Protein AF-A0A9P6IUY3-F1 (afdb_monomer)

Foldseek 3Di:
DDDDDDDDDDDPPPPDDDDPPPPPQDFCPPVSLLVVLVVVLVLVLVVLVVLLVLLLVLCLVFLCPPPDPPPFDDPVLSVVLSVLQNVLSVVLSVVCSVCSSVLLSCLAAPDPVHQAGRACDDPFDHDDPPPDDDDVVLLVRDDDRHRHPSNCSVCVLVSLLSSLVSSLVLDDDPVPDDDCSNSCVNGVVVSLVVSCVVRVSCVVVSVVSVVRSVVSSVVSSVVSVVVSVDPPSVD

Sequence (235 aa):
MKVFSASALLGVFTLGLVSYLPTPVQACEHECQVNVSHAFADKYQTLSNEYFTLLTQKVEESLFYGIPVITILSTEETTRAAKTFQDSIQRAQMAWDVSLFPTVFDTIFKDEPKFKGDCNNPRLVKQPPLGVNWTMSDCHKMDYICGNPPSICHFLPMIKHRIASKLIVQLHTELDEGNDSDIYANYLKPALDTIMTDQPSLNVFSGALHGNLNQILETVRNHLTAFANDRTQWK

Nearest PDB structures (foldseek):
  3m3w-assembly1_B  TM=2.122E-01  e=5.121E+00  Mus musculus
  3qe6-assembly1_A  TM=1.955E-01  e=7.548E+00  Mus musculus
  4nqa-assembly2_I  TM=1.691E-01  e=8.316E+00  Homo sapiens

Secondary structure (DSSP, 8-state):
---------------------------S-HHHHHHHHHHHHHHHHHHHHHHHHHHHHHHHHHTTTTS-HHHH--HHHHHHHHHHHHHHHHHHHHHHHHHHHHHHHHHHHTSSSP--S-SSS-SSSPPPPTTPPPPHHHHHH--S--SSHHHHHHTHHHHHHHHHHHHHHHT----SS--TT-HIIIIIHHHHHHHHHH-GGGGGGHHHHHHHHHHHHHHHHHHHHHHHH-TTTT-

pLDDT: mean 78.19, std 16.83, range [35.31, 94.81]

Radius of gyration: 29.49 Å; Cα contacts (8 Å, |Δi|>4): 223; chains: 1; bounding box: 103×52×77 Å

Solvent-accessible surface area (backbone atoms only — not comparable to full-atom values): 13591 Å² total; per-residue (Å²): 134,88,83,86,90,79,82,89,79,90,80,89,79,80,80,74,82,79,83,82,68,78,70,79,67,48,23,44,48,71,66,54,48,50,53,53,22,45,62,52,26,59,57,51,47,59,49,49,54,54,49,55,49,51,50,50,52,40,47,74,73,38,35,64,60,95,55,69,66,93,79,62,55,55,74,64,55,52,52,51,45,50,48,47,43,50,57,25,52,51,52,40,47,56,54,47,63,67,46,39,42,60,49,37,37,37,50,45,52,67,34,87,80,42,35,49,38,53,38,77,64,45,92,72,44,80,79,62,60,90,95,51,77,86,50,73,71,44,14,71,54,43,90,62,83,23,27,24,70,37,26,48,55,51,44,36,71,59,53,48,39,53,40,45,54,55,55,54,54,35,58,47,80,71,89,73,72,96,55,94,62,26,39,41,74,71,23,51,49,54,35,52,54,47,42,32,66,80,34,62,70,47,48,87,42,45,70,52,38,55,50,31,48,52,52,43,51,52,53,53,50,52,51,53,53,50,54,53,68,44,81,73,82,78,112

Mean predicted aligned error: 11.1 Å

Structure (mmCIF, N/CA/C/O backbone):
data_AF-A0A9P6IUY3-F1
#
_entry.id   AF-A0A9P6IUY3-F1
#
loop_
_atom_site.group_PDB
_atom_site.id
_atom_site.type_symbol
_atom_site.label_atom_id
_atom_site.label_alt_id
_atom_site.label_comp_id
_atom_site.label_asym_id
_atom_site.label_entity_id
_atom_site.label_seq_id
_atom_site.pdbx_PDB_ins_code
_atom_site.Cartn_x
_atom_site.Cartn_y
_atom_site.Cartn_z
_atom_site.occupancy
_atom_site.B_iso_or_equiv
_atom_site.auth_seq_id
_atom_site.auth_comp_id
_atom_site.auth_asym_id
_atom_site.auth_atom_id
_atom_site.pdbx_PDB_model_num
ATOM 1 N N . MET A 1 1 ? 79.814 37.831 -37.090 1.00 39.91 1 MET A N 1
ATOM 2 C CA . MET A 1 1 ? 78.447 38.273 -36.744 1.00 39.91 1 MET A CA 1
ATOM 3 C C . MET A 1 1 ? 77.490 37.730 -37.794 1.00 39.91 1 MET A C 1
ATOM 5 O O . MET A 1 1 ? 77.670 38.026 -38.966 1.00 39.91 1 MET A O 1
ATOM 9 N N . LYS A 1 2 ? 76.560 36.859 -37.379 1.00 36.56 2 LYS A N 1
ATOM 10 C CA . LYS A 1 2 ? 75.376 36.441 -38.158 1.00 36.56 2 LYS A CA 1
ATOM 11 C C . LYS A 1 2 ? 74.412 37.654 -38.212 1.00 36.56 2 LYS A C 1
ATOM 13 O O . LYS A 1 2 ? 74.534 38.521 -37.355 1.00 36.56 2 LYS A O 1
ATOM 18 N N . VAL A 1 3 ? 73.479 37.817 -39.148 1.00 35.31 3 VAL A N 1
ATOM 19 C CA . VAL A 1 3 ? 72.367 36.911 -39.476 1.00 35.31 3 VAL A CA 1
ATOM 20 C C . VAL A 1 3 ? 71.790 37.290 -40.854 1.00 35.31 3 VAL A C 1
ATOM 22 O O . VAL A 1 3 ? 71.631 38.468 -41.158 1.00 35.31 3 VAL A O 1
ATOM 25 N N . PHE A 1 4 ? 71.469 36.272 -41.657 1.00 36.19 4 PHE A N 1
ATOM 26 C CA . PHE A 1 4 ? 70.688 36.352 -42.894 1.00 36.19 4 PHE A CA 1
ATOM 27 C C . PHE A 1 4 ? 69.189 36.489 -42.588 1.00 36.19 4 PHE A C 1
ATOM 29 O O . PHE A 1 4 ? 68.662 35.768 -41.744 1.00 36.19 4 PHE A O 1
ATOM 36 N N . SER A 1 5 ? 68.515 37.377 -43.320 1.00 44.41 5 SER A N 1
ATOM 37 C CA . SER A 1 5 ? 67.056 37.483 -43.387 1.00 44.41 5 SER A CA 1
ATOM 38 C C . SER A 1 5 ? 66.514 36.447 -44.375 1.00 44.41 5 SER A C 1
ATOM 40 O O . SER A 1 5 ? 67.008 36.363 -45.501 1.00 44.41 5 SER A O 1
ATOM 42 N N . ALA A 1 6 ? 65.525 35.657 -43.958 1.00 43.91 6 ALA A N 1
ATOM 43 C CA . ALA A 1 6 ? 64.817 34.710 -44.810 1.00 43.91 6 ALA A CA 1
ATOM 44 C C . ALA A 1 6 ? 63.309 34.834 -44.580 1.00 43.91 6 ALA A C 1
ATOM 46 O O . ALA A 1 6 ? 62.820 34.847 -43.451 1.00 43.91 6 ALA A O 1
ATOM 47 N N . SER A 1 7 ? 62.615 34.968 -45.702 1.00 43.75 7 SER A N 1
ATOM 48 C CA . SER A 1 7 ? 61.194 35.222 -45.847 1.00 43.75 7 SER A CA 1
ATOM 49 C C . SER A 1 7 ? 60.305 34.046 -45.435 1.00 43.75 7 SER A C 1
ATOM 51 O O . SER A 1 7 ? 60.691 32.883 -45.496 1.00 43.75 7 SER A O 1
ATOM 53 N N . ALA A 1 8 ? 59.079 34.426 -45.078 1.00 46.88 8 ALA A N 1
ATOM 54 C CA . ALA A 1 8 ? 57.844 33.663 -44.936 1.00 46.88 8 ALA A CA 1
ATOM 55 C C . ALA A 1 8 ? 57.739 32.317 -45.681 1.00 46.88 8 ALA A C 1
ATOM 57 O O . ALA A 1 8 ? 57.925 32.257 -46.893 1.00 46.88 8 ALA A O 1
ATOM 58 N N . LEU A 1 9 ? 57.256 31.293 -44.967 1.00 43.69 9 LEU A N 1
ATOM 59 C CA . LEU A 1 9 ? 56.525 30.155 -45.528 1.00 43.69 9 LEU A CA 1
ATOM 60 C C . LEU A 1 9 ? 55.517 29.613 -44.496 1.00 43.69 9 LEU A C 1
ATOM 62 O O . LEU A 1 9 ? 55.875 29.131 -43.428 1.00 43.69 9 LEU A O 1
ATOM 66 N N . LEU A 1 10 ? 54.247 29.805 -44.857 1.00 45.75 10 LEU A N 1
ATOM 67 C CA . LEU A 1 10 ? 53.025 29.047 -44.565 1.00 45.75 10 LEU A CA 1
ATOM 68 C C . LEU A 1 10 ? 53.134 27.793 -43.675 1.00 45.75 10 LEU A C 1
ATOM 70 O O . LEU A 1 10 ? 53.879 26.865 -43.972 1.00 45.75 10 LEU A O 1
ATOM 74 N N . GLY A 1 11 ? 52.239 27.706 -42.684 1.00 40.78 11 GLY A N 1
ATOM 75 C CA . GLY A 1 11 ? 51.962 26.467 -41.954 1.00 40.78 11 GLY A CA 1
ATOM 76 C C . GLY A 1 11 ? 50.944 26.630 -40.825 1.00 40.78 11 GLY A C 1
ATOM 77 O O . GLY A 1 11 ? 51.277 26.422 -39.665 1.00 40.78 11 GLY A O 1
ATOM 78 N N . VAL A 1 12 ? 49.706 27.025 -41.143 1.00 44.91 12 VAL A N 1
ATOM 79 C CA . VAL A 1 12 ? 48.581 26.968 -40.194 1.00 44.91 12 VAL A CA 1
ATOM 80 C C . VAL A 1 12 ? 48.173 25.501 -40.035 1.00 44.91 12 VAL A C 1
ATOM 82 O O . VAL A 1 12 ? 47.448 24.964 -40.866 1.00 44.91 12 VAL A O 1
ATOM 85 N N . PHE A 1 13 ? 48.651 24.838 -38.982 1.00 47.19 13 PHE A N 1
ATOM 86 C CA . PHE A 1 13 ? 48.081 23.573 -38.513 1.00 47.19 13 PHE A CA 1
ATOM 87 C C . PHE A 1 13 ? 46.949 23.878 -37.528 1.00 47.19 13 PHE A C 1
ATOM 89 O O . PHE A 1 13 ? 47.128 23.870 -36.312 1.00 47.19 13 PHE A O 1
ATOM 96 N N . THR A 1 14 ? 45.760 24.157 -38.055 1.00 47.06 14 THR A N 1
ATOM 97 C CA . THR A 1 14 ? 44.511 24.006 -37.304 1.00 47.06 14 THR A CA 1
ATOM 98 C C . THR A 1 14 ? 44.208 22.512 -37.195 1.00 47.06 14 THR A C 1
ATOM 100 O O . THR A 1 14 ? 43.553 21.922 -38.050 1.00 47.06 14 THR A O 1
ATOM 103 N N . LEU A 1 15 ? 44.725 21.880 -36.139 1.00 51.09 15 LEU A N 1
ATOM 104 C CA . LEU A 1 15 ? 44.266 20.569 -35.681 1.00 51.09 15 LEU A CA 1
ATOM 105 C C . LEU A 1 15 ? 42.801 20.700 -35.248 1.00 51.09 15 LEU A C 1
ATOM 107 O O . LEU A 1 15 ? 42.490 21.243 -34.188 1.00 51.09 15 LEU A O 1
ATOM 111 N N . GLY A 1 16 ? 41.900 20.245 -36.115 1.00 45.19 16 GLY A N 1
ATOM 112 C CA . GLY A 1 16 ? 40.494 20.057 -35.793 1.00 45.19 16 GLY A CA 1
ATOM 113 C C . GLY A 1 16 ? 40.307 18.941 -34.763 1.00 45.19 16 GLY A C 1
ATOM 114 O O . GLY A 1 16 ? 40.892 17.870 -34.902 1.00 45.19 16 GLY A O 1
ATOM 115 N N . LEU A 1 17 ? 39.513 19.260 -33.731 1.00 45.97 17 LEU A N 1
ATOM 116 C CA . LEU A 1 17 ? 38.402 18.487 -33.142 1.00 45.97 17 LEU A CA 1
ATOM 117 C C . LEU A 1 17 ? 38.360 16.988 -33.505 1.00 45.97 17 LEU A C 1
ATOM 119 O O . LEU A 1 17 ? 38.428 16.623 -34.668 1.00 45.97 17 LEU A O 1
ATOM 123 N N . VAL A 1 18 ? 38.142 16.064 -32.570 1.00 43.66 18 VAL A N 1
ATOM 124 C CA . VAL A 1 18 ? 36.875 15.925 -31.838 1.00 43.66 18 VAL A CA 1
ATOM 125 C C . VAL A 1 18 ? 37.155 15.354 -30.447 1.00 43.66 18 VAL A C 1
ATOM 127 O O . VAL A 1 18 ? 37.502 14.184 -30.294 1.00 43.66 18 VAL A O 1
ATOM 130 N N . SER A 1 19 ? 36.959 16.162 -29.410 1.00 41.00 19 SER A N 1
ATOM 131 C CA . SER A 1 19 ? 36.670 15.647 -28.077 1.00 41.00 19 SER A CA 1
ATOM 132 C C . SER A 1 19 ? 35.347 14.883 -28.160 1.00 41.00 19 SER A C 1
ATOM 134 O O . SER A 1 19 ? 34.286 15.484 -28.317 1.00 41.00 19 SER A O 1
ATOM 136 N N . TYR A 1 20 ? 35.415 13.552 -28.089 1.00 40.66 20 TYR A N 1
ATOM 137 C CA . TYR A 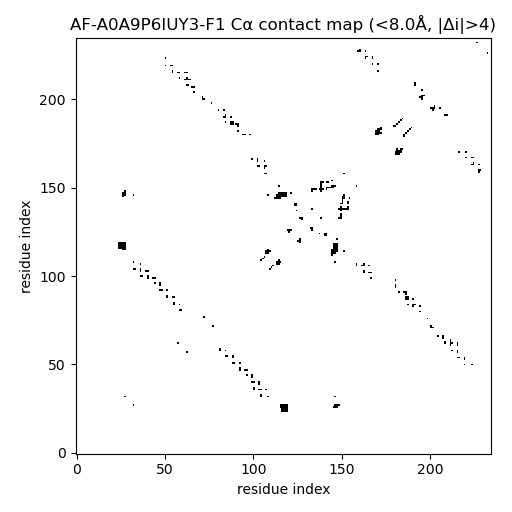1 20 ? 34.277 12.692 -27.765 1.00 40.66 20 TYR A CA 1
ATOM 138 C C . TYR A 1 20 ? 33.793 13.090 -26.365 1.00 40.66 20 TYR A C 1
ATOM 140 O O . TYR A 1 20 ? 34.204 12.521 -25.356 1.00 40.66 20 TYR A O 1
ATOM 148 N N . LEU A 1 21 ? 32.963 14.128 -26.285 1.00 38.38 21 LEU A N 1
ATOM 149 C CA . LEU A 1 21 ? 32.122 14.326 -25.119 1.00 38.38 21 LEU A CA 1
ATOM 150 C C . LEU A 1 21 ? 31.140 13.153 -25.144 1.00 38.38 21 LEU A C 1
ATOM 152 O O . LEU A 1 21 ? 30.420 13.020 -26.137 1.00 38.38 21 LEU A O 1
ATOM 156 N N . PRO A 1 22 ? 31.126 12.267 -24.132 1.00 42.31 22 PRO A N 1
ATOM 157 C CA . PRO A 1 22 ? 30.073 11.274 -24.042 1.00 42.31 22 PRO A CA 1
ATOM 158 C C . PRO A 1 22 ? 28.762 12.054 -24.018 1.00 42.31 22 PRO A C 1
ATOM 160 O O . PRO A 1 22 ? 28.504 12.818 -23.087 1.00 42.31 22 PRO A O 1
ATOM 163 N N . THR A 1 23 ? 27.962 11.920 -25.076 1.00 42.56 23 THR A N 1
ATOM 164 C CA . THR A 1 23 ? 26.581 12.388 -25.047 1.00 42.56 23 THR A CA 1
ATOM 165 C C . THR A 1 23 ? 25.967 11.764 -23.804 1.00 42.56 23 THR A C 1
ATOM 167 O O . THR A 1 23 ? 26.108 10.542 -23.654 1.00 42.56 23 THR A O 1
ATOM 170 N N . PRO A 1 24 ? 25.368 12.546 -22.888 1.00 43.22 24 PRO A N 1
ATOM 171 C CA . PRO A 1 24 ? 24.738 11.973 -21.715 1.00 43.22 24 PRO A CA 1
ATOM 172 C C . PRO A 1 24 ? 23.777 10.909 -22.223 1.00 43.22 24 PRO A C 1
ATOM 174 O O . PRO A 1 24 ? 22.867 11.198 -22.998 1.00 43.22 24 PRO A O 1
ATOM 177 N N . VAL A 1 25 ? 24.068 9.660 -21.873 1.00 43.97 25 VAL A N 1
ATOM 178 C CA . VAL A 1 25 ? 23.212 8.528 -22.178 1.00 43.97 25 VAL A CA 1
ATOM 179 C C . VAL A 1 25 ? 21.906 8.841 -21.467 1.00 43.97 25 VAL A C 1
ATOM 181 O O . VAL A 1 25 ? 21.832 8.707 -20.244 1.00 43.97 25 VAL A O 1
ATOM 184 N N . GLN A 1 26 ? 20.907 9.351 -22.192 1.00 46.47 26 GLN A N 1
ATOM 185 C CA . GLN A 1 26 ? 19.610 9.576 -21.583 1.00 46.47 26 GLN A CA 1
ATOM 186 C C . GLN A 1 26 ? 19.064 8.175 -21.311 1.00 46.47 26 GLN A C 1
ATOM 188 O O . GLN A 1 26 ? 18.761 7.378 -22.202 1.00 46.47 26 GLN A O 1
ATOM 193 N N . ALA A 1 27 ? 19.067 7.833 -20.025 1.00 51.62 27 ALA A N 1
ATOM 194 C CA . ALA A 1 27 ? 18.143 6.869 -19.467 1.00 51.62 27 ALA A CA 1
ATOM 195 C C . ALA A 1 27 ? 16.708 7.320 -19.784 1.00 51.62 27 ALA A C 1
ATOM 197 O O . ALA A 1 27 ? 16.501 8.382 -20.363 1.00 51.62 27 ALA A O 1
ATOM 198 N N . CYS A 1 28 ? 15.717 6.524 -19.391 1.00 63.19 28 CYS A N 1
ATOM 199 C CA . CYS A 1 28 ? 14.306 6.838 -19.539 1.00 63.19 28 CYS A CA 1
ATOM 200 C C . CYS A 1 28 ? 14.180 8.222 -18.934 1.00 63.19 28 CYS A C 1
ATOM 202 O O . CYS A 1 28 ? 14.581 8.423 -17.781 1.00 63.19 28 CYS A O 1
ATOM 204 N N . GLU A 1 29 ? 13.852 9.201 -19.778 1.00 71.94 29 GLU A N 1
ATOM 205 C CA . GLU A 1 29 ? 13.870 10.596 -19.365 1.00 71.94 29 GLU A CA 1
ATOM 206 C C . GLU A 1 29 ? 12.940 10.737 -18.163 1.00 71.94 29 GLU A C 1
ATOM 208 O O . GLU A 1 29 ? 12.076 9.887 -17.938 1.00 71.94 29 GLU A O 1
ATOM 213 N N . HIS A 1 30 ? 13.132 11.769 -17.347 1.00 81.75 30 HIS A N 1
ATOM 214 C CA . HIS A 1 30 ? 12.370 11.899 -16.107 1.00 81.75 30 HIS A CA 1
ATOM 215 C C . HIS A 1 30 ? 10.854 11.729 -16.328 1.00 81.75 30 HIS A C 1
ATOM 217 O O . HIS A 1 30 ? 10.207 11.013 -15.572 1.00 81.75 30 HIS A O 1
ATOM 223 N N . GLU A 1 31 ? 10.323 12.263 -17.430 1.00 80.00 31 GLU A N 1
ATOM 224 C CA . GLU A 1 31 ? 8.930 12.082 -17.848 1.00 80.00 31 GLU A CA 1
ATOM 225 C C . GLU A 1 31 ? 8.547 10.609 -18.089 1.00 80.00 31 GLU A C 1
ATOM 227 O O . GLU A 1 31 ? 7.516 10.143 -17.612 1.00 80.00 31 GLU A O 1
ATOM 232 N N . CYS A 1 32 ? 9.398 9.837 -18.766 1.00 78.25 32 CYS A N 1
ATOM 233 C CA . CYS A 1 32 ? 9.211 8.398 -18.957 1.00 78.25 32 CYS A CA 1
ATOM 234 C C . CYS A 1 32 ? 9.195 7.654 -17.608 1.00 78.25 32 CYS A C 1
ATOM 236 O O . CYS A 1 32 ? 8.337 6.798 -17.391 1.00 78.25 32 CYS A O 1
ATOM 238 N N . GLN A 1 33 ? 10.083 8.010 -16.672 1.00 86.56 33 GLN A N 1
ATOM 239 C CA . GLN A 1 33 ? 10.122 7.388 -15.340 1.00 86.56 33 GLN A CA 1
ATOM 240 C C . GLN A 1 33 ? 8.846 7.684 -14.551 1.00 86.56 33 GLN A C 1
ATOM 242 O O . GLN A 1 33 ? 8.279 6.791 -13.917 1.00 86.56 33 GLN A O 1
ATOM 247 N N . VAL A 1 34 ? 8.383 8.932 -14.615 1.00 88.31 34 VAL A N 1
ATOM 248 C CA . VAL A 1 34 ? 7.147 9.395 -13.979 1.00 88.31 34 VAL A CA 1
ATOM 249 C C . VAL A 1 34 ? 5.940 8.658 -14.561 1.00 88.31 34 VAL A C 1
ATOM 251 O O . VAL A 1 34 ? 5.181 8.060 -13.803 1.00 88.31 34 VAL A O 1
ATOM 254 N N . ASN A 1 35 ? 5.806 8.590 -15.886 1.00 85.00 35 ASN A N 1
ATOM 255 C CA . ASN A 1 35 ? 4.680 7.921 -16.547 1.00 85.00 35 ASN A CA 1
ATOM 256 C C . ASN A 1 35 ? 4.641 6.412 -16.276 1.00 85.00 35 ASN A C 1
ATOM 258 O O . ASN A 1 35 ? 3.575 5.860 -16.005 1.00 85.00 35 ASN A O 1
ATOM 262 N N . VAL A 1 36 ? 5.797 5.738 -16.297 1.00 86.88 36 VAL A N 1
ATOM 263 C CA . VAL A 1 36 ? 5.879 4.324 -15.903 1.00 86.88 36 VAL A CA 1
ATOM 264 C C . VAL A 1 36 ? 5.449 4.165 -14.447 1.00 86.88 36 VAL A C 1
ATOM 266 O O . VAL A 1 36 ? 4.613 3.317 -14.152 1.00 86.88 36 VAL A O 1
ATOM 269 N N . SER A 1 37 ? 5.965 5.002 -13.545 1.00 91.56 37 SER A N 1
ATOM 270 C CA . SER A 1 37 ? 5.622 4.933 -12.120 1.00 91.56 37 SER A CA 1
ATOM 271 C C . SER A 1 37 ? 4.135 5.175 -11.867 1.00 91.56 37 SER A C 1
ATOM 273 O O . SER A 1 37 ? 3.552 4.455 -11.065 1.00 91.56 37 SER A O 1
ATOM 275 N N . HIS A 1 38 ? 3.498 6.107 -12.583 1.00 91.44 38 HIS A N 1
ATOM 276 C CA . HIS A 1 38 ? 2.047 6.306 -12.520 1.00 91.44 38 HIS A CA 1
ATOM 277 C C . HIS A 1 38 ? 1.279 5.060 -12.957 1.00 91.44 38 HIS A C 1
ATOM 279 O O . HIS A 1 38 ? 0.409 4.608 -12.225 1.00 91.44 38 HIS A O 1
ATOM 285 N N . ALA A 1 39 ? 1.653 4.431 -14.075 1.00 88.12 39 ALA A N 1
ATOM 286 C CA . ALA A 1 39 ? 0.972 3.222 -14.542 1.00 88.12 39 ALA A CA 1
ATOM 287 C C . ALA A 1 39 ? 1.029 2.068 -13.519 1.00 88.12 39 ALA A C 1
ATOM 289 O O . ALA A 1 39 ? 0.068 1.310 -13.378 1.00 88.12 39 ALA A O 1
ATOM 290 N N . PHE A 1 40 ? 2.140 1.931 -12.787 1.00 89.44 40 PHE A N 1
ATOM 291 C CA . PHE A 1 40 ? 2.224 0.996 -11.663 1.00 89.44 40 PHE A CA 1
ATOM 292 C C . PHE A 1 40 ? 1.394 1.474 -10.466 1.00 89.44 40 PHE A C 1
ATOM 294 O O . PHE A 1 40 ? 0.624 0.684 -9.922 1.00 89.44 40 PHE A O 1
ATOM 301 N N . ALA A 1 41 ? 1.531 2.739 -10.062 1.00 90.94 41 ALA A N 1
ATOM 302 C CA . ALA A 1 41 ? 0.816 3.309 -8.924 1.00 90.94 41 ALA A CA 1
ATOM 303 C C . ALA A 1 41 ? -0.705 3.190 -9.088 1.00 90.94 41 ALA A C 1
ATOM 305 O O . ALA A 1 41 ? -1.358 2.714 -8.171 1.00 90.94 41 ALA A O 1
ATOM 306 N N . ASP A 1 42 ? -1.263 3.474 -10.265 1.00 89.25 42 ASP A N 1
ATOM 307 C CA . ASP A 1 42 ? -2.701 3.350 -10.545 1.00 89.25 42 ASP A CA 1
ATOM 308 C C . ASP A 1 42 ? -3.210 1.912 -10.352 1.00 89.25 42 ASP A C 1
ATOM 310 O O . ASP A 1 42 ? -4.306 1.674 -9.831 1.00 89.25 42 ASP A O 1
ATOM 314 N N . LYS A 1 43 ? -2.396 0.917 -10.730 1.00 84.88 43 LYS A N 1
ATOM 315 C CA . LYS A 1 43 ? -2.717 -0.494 -10.482 1.00 84.88 43 LYS A CA 1
ATOM 316 C C . LYS A 1 43 ? -2.704 -0.809 -8.992 1.00 84.88 43 LYS A C 1
ATOM 318 O O . LYS A 1 43 ? -3.642 -1.437 -8.510 1.00 84.88 43 LYS A O 1
ATOM 323 N N . TYR A 1 44 ? -1.699 -0.337 -8.256 1.00 84.69 44 TYR A N 1
ATOM 324 C CA . TYR A 1 44 ? -1.655 -0.524 -6.805 1.00 84.69 44 TYR A CA 1
ATOM 325 C C . TYR A 1 44 ? -2.718 0.289 -6.050 1.00 84.69 44 TYR A C 1
ATOM 327 O O . TYR A 1 44 ? -3.157 -0.134 -4.986 1.00 84.69 44 TYR A O 1
ATOM 335 N N . GLN A 1 45 ? -3.196 1.399 -6.609 1.00 86.31 45 GLN A N 1
ATOM 336 C CA . GLN A 1 45 ? -4.252 2.225 -6.027 1.00 86.31 45 GLN A CA 1
ATOM 337 C C . GLN A 1 45 ? -5.584 1.472 -5.985 1.00 86.31 45 GLN A C 1
ATOM 339 O O . GLN A 1 45 ? -6.325 1.550 -5.008 1.00 86.31 45 GLN A O 1
ATOM 344 N N . THR A 1 46 ? -5.877 0.694 -7.028 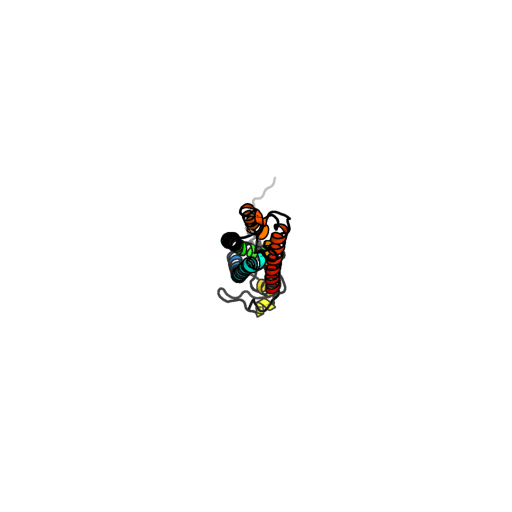1.00 81.50 46 THR A N 1
ATOM 345 C CA . THR A 1 46 ? -7.077 -0.159 -7.053 1.00 81.50 46 THR A CA 1
ATOM 346 C C . THR A 1 46 ? -7.051 -1.162 -5.895 1.00 81.50 46 THR A C 1
ATOM 348 O O . THR A 1 46 ? -8.055 -1.362 -5.219 1.00 81.50 46 THR A O 1
ATOM 351 N N . LEU A 1 47 ? -5.875 -1.713 -5.599 1.00 77.31 47 LEU A N 1
ATOM 352 C CA . LEU A 1 47 ? -5.677 -2.654 -4.495 1.00 77.31 47 LEU A CA 1
ATOM 353 C C . LEU A 1 47 ? -5.708 -1.980 -3.133 1.00 77.31 47 LEU A C 1
ATOM 355 O O . LEU A 1 47 ? -6.191 -2.587 -2.186 1.00 77.31 47 LEU A O 1
ATOM 359 N N . SER A 1 48 ? -5.202 -0.746 -3.033 1.00 80.62 48 SER A N 1
ATOM 360 C CA . SER A 1 48 ? -5.319 0.082 -1.826 1.00 80.62 48 SER A CA 1
ATOM 361 C C . SER A 1 48 ? -6.787 0.161 -1.400 1.00 80.62 48 SER A C 1
ATOM 363 O O . SER A 1 48 ? -7.129 -0.146 -0.260 1.00 80.62 48 SER A O 1
ATOM 365 N N . ASN A 1 49 ? -7.689 0.441 -2.343 1.00 84.56 49 ASN A N 1
ATOM 366 C CA . ASN A 1 49 ? -9.119 0.531 -2.050 1.00 84.56 49 ASN A CA 1
ATOM 367 C C . ASN A 1 49 ? -9.704 -0.797 -1.543 1.00 84.56 49 ASN A C 1
ATOM 369 O O . ASN A 1 49 ? -10.444 -0.807 -0.556 1.00 84.56 49 ASN A O 1
ATOM 373 N N . GLU A 1 50 ? -9.367 -1.920 -2.183 1.00 86.12 50 GLU A N 1
ATOM 374 C CA . GLU A 1 50 ? -9.794 -3.255 -1.732 1.00 86.12 50 GLU A CA 1
ATOM 375 C C . GLU A 1 50 ? -9.239 -3.582 -0.340 1.00 86.12 50 GLU A C 1
ATOM 377 O O . GLU A 1 50 ? -9.960 -4.082 0.525 1.00 86.12 50 GLU A O 1
ATOM 382 N N . TYR A 1 51 ? -7.975 -3.232 -0.100 1.00 86.31 51 TYR A N 1
ATOM 383 C CA . TYR A 1 51 ? -7.282 -3.401 1.171 1.00 86.31 51 TYR A CA 1
ATOM 384 C C . TYR A 1 51 ? -7.974 -2.631 2.304 1.00 86.31 51 TYR A C 1
ATOM 386 O O . TYR A 1 51 ? -8.322 -3.227 3.324 1.00 86.31 51 TYR A O 1
ATOM 394 N N . PHE A 1 52 ? -8.220 -1.330 2.134 1.00 90.00 52 PHE A N 1
ATOM 395 C CA . PHE A 1 52 ? -8.828 -0.500 3.179 1.00 90.00 52 PHE A CA 1
ATOM 396 C C . PHE A 1 52 ? -10.306 -0.847 3.402 1.00 90.00 52 PHE A C 1
ATOM 398 O O . PHE A 1 52 ? -10.799 -0.761 4.532 1.00 90.00 52 PHE A O 1
ATOM 405 N N . THR A 1 53 ? -10.988 -1.349 2.368 1.00 91.62 53 THR A N 1
ATOM 406 C CA . THR A 1 53 ? -12.331 -1.934 2.497 1.00 91.62 53 THR A CA 1
ATOM 407 C C . THR A 1 53 ? -12.296 -3.196 3.360 1.00 91.62 53 THR A C 1
ATOM 409 O O . THR A 1 53 ? -13.062 -3.305 4.319 1.00 91.62 53 THR A O 1
ATOM 412 N N . LEU A 1 54 ? -11.373 -4.125 3.082 1.00 91.00 54 LEU A N 1
ATOM 413 C CA . LEU A 1 54 ? -11.207 -5.348 3.871 1.00 91.00 54 LEU A CA 1
ATOM 414 C C . LEU A 1 54 ? -10.802 -5.043 5.319 1.00 91.00 54 LEU A C 1
ATOM 416 O O . LEU A 1 54 ? -11.327 -5.663 6.241 1.00 91.00 54 LEU A O 1
ATOM 420 N N . LEU A 1 55 ? -9.905 -4.078 5.533 1.00 91.75 55 LEU A N 1
ATOM 421 C CA . LEU A 1 55 ? -9.507 -3.635 6.869 1.00 91.75 55 LEU A CA 1
ATOM 422 C C . LEU A 1 55 ? -10.710 -3.097 7.653 1.00 91.75 55 LEU A C 1
ATOM 424 O O . LEU A 1 55 ? -10.928 -3.519 8.787 1.00 91.75 55 LEU A O 1
ATOM 428 N N . THR A 1 56 ? -11.515 -2.230 7.034 1.00 93.19 56 THR A N 1
ATOM 429 C CA . THR A 1 56 ? -12.750 -1.696 7.636 1.00 93.19 56 THR A CA 1
ATOM 430 C C . THR A 1 56 ? -13.689 -2.823 8.040 1.00 93.19 56 THR A C 1
ATOM 432 O O . THR A 1 56 ? -14.062 -2.928 9.208 1.00 93.19 56 THR A O 1
ATOM 435 N N . GLN A 1 57 ? -13.988 -3.725 7.103 1.00 93.31 57 GLN A N 1
ATOM 436 C CA . GLN A 1 57 ? -14.862 -4.867 7.347 1.00 93.31 57 GLN A CA 1
ATOM 437 C C . GLN A 1 57 ? -14.345 -5.742 8.500 1.00 93.31 57 GLN A C 1
ATOM 439 O O . GLN A 1 57 ? -15.105 -6.143 9.379 1.00 93.31 57 GLN A O 1
ATOM 444 N N . LYS A 1 58 ? -13.042 -6.042 8.532 1.00 92.88 58 LYS A N 1
ATOM 445 C CA . LYS A 1 58 ? -12.465 -6.917 9.560 1.00 92.88 58 LYS A CA 1
ATOM 446 C C . LYS A 1 58 ? -12.426 -6.270 10.937 1.00 92.88 58 LYS A C 1
ATOM 448 O O . LYS A 1 58 ? -12.633 -6.970 11.928 1.00 92.88 58 LYS A O 1
ATOM 453 N N . VAL A 1 59 ? -12.216 -4.959 11.008 1.00 91.12 59 VAL A N 1
ATOM 454 C CA . VAL A 1 59 ? -12.342 -4.208 12.260 1.00 91.12 59 VAL A CA 1
ATOM 455 C C . VAL A 1 59 ? -13.777 -4.260 12.778 1.00 91.12 59 VAL A C 1
ATOM 457 O O . VAL A 1 59 ? -13.977 -4.595 13.943 1.00 91.12 59 VAL A O 1
ATOM 460 N N . GLU A 1 60 ? -14.774 -4.031 11.925 1.00 89.50 60 GLU A N 1
ATOM 461 C CA . GLU A 1 60 ? -16.189 -4.117 12.313 1.00 89.50 60 GLU A CA 1
ATOM 462 C C . GLU A 1 60 ? -16.587 -5.518 12.799 1.00 89.50 60 GLU A C 1
ATOM 464 O O . GLU A 1 60 ? -17.276 -5.656 13.809 1.00 89.50 60 GLU A O 1
ATOM 469 N N . GLU A 1 61 ? -16.129 -6.565 12.109 1.00 89.50 61 GLU A N 1
ATOM 470 C CA . GLU A 1 61 ? -16.490 -7.953 12.414 1.00 89.50 61 GLU A CA 1
ATOM 471 C C . GLU A 1 61 ? -15.769 -8.515 13.646 1.00 89.50 61 GLU A C 1
ATOM 473 O O . GLU A 1 61 ? -16.334 -9.336 14.371 1.00 89.50 61 GLU A O 1
ATOM 478 N N . SER A 1 62 ? -14.497 -8.151 13.844 1.00 92.06 62 SER A N 1
ATOM 479 C CA . SER A 1 62 ? -13.579 -8.952 14.669 1.00 92.06 62 SER A CA 1
ATOM 480 C C . SER A 1 62 ? -12.872 -8.178 15.775 1.00 92.06 62 SER A C 1
ATOM 482 O O . S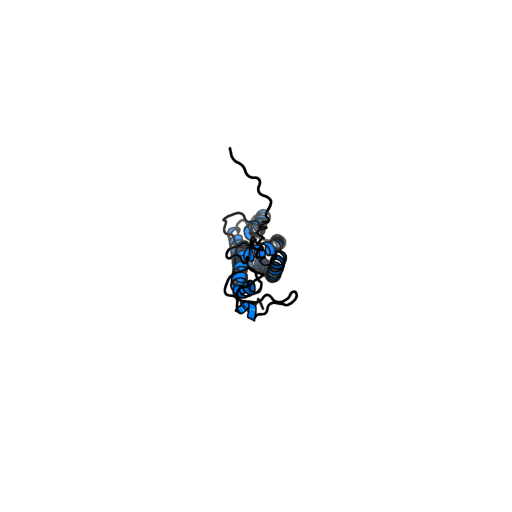ER A 1 62 ? -12.301 -8.813 16.660 1.00 92.06 62 SER A O 1
ATOM 484 N N . LEU A 1 63 ? -12.914 -6.840 15.794 1.00 90.25 63 LEU A N 1
ATOM 485 C CA . LEU A 1 63 ? -12.195 -6.063 16.813 1.00 90.25 63 LEU A CA 1
ATOM 486 C C . LEU A 1 63 ? -12.638 -6.423 18.236 1.00 90.25 63 LEU A C 1
ATOM 488 O O . LEU A 1 63 ? -11.804 -6.577 19.126 1.00 90.25 63 LEU A O 1
ATOM 492 N N . PHE A 1 64 ? -13.942 -6.601 18.443 1.00 89.44 64 PHE A N 1
ATOM 493 C CA . PHE A 1 64 ? -14.522 -6.930 19.749 1.00 89.44 64 PHE A CA 1
ATOM 494 C C . PHE A 1 64 ? -14.720 -8.436 19.966 1.00 89.44 64 PHE A C 1
ATOM 496 O O . PHE A 1 64 ? -15.412 -8.844 20.901 1.00 89.44 64 PHE A O 1
ATOM 503 N N . TYR A 1 65 ? -14.131 -9.283 19.117 1.00 90.19 65 TYR A N 1
ATOM 504 C CA . TYR A 1 65 ? -14.242 -10.729 19.263 1.00 90.19 65 TYR A CA 1
ATOM 505 C C . TYR A 1 65 ? -13.723 -11.184 20.637 1.00 90.19 65 TYR A C 1
ATOM 507 O O . TYR A 1 65 ? -12.647 -10.785 21.080 1.00 90.19 65 TYR A O 1
ATOM 515 N N . GLY A 1 66 ? -14.510 -12.013 21.329 1.00 87.75 66 GLY A N 1
ATOM 516 C CA . GLY A 1 66 ? -14.181 -12.508 22.669 1.00 87.75 66 GLY A CA 1
ATOM 517 C C . GLY A 1 66 ? -14.439 -11.523 23.819 1.00 87.75 66 GLY A C 1
ATOM 518 O O . GLY A 1 66 ? -14.206 -11.887 24.971 1.00 87.75 66 GLY A O 1
ATOM 519 N N . ILE A 1 67 ? -14.954 -10.316 23.549 1.00 86.81 67 ILE A N 1
ATOM 520 C CA . ILE A 1 67 ? -15.326 -9.340 24.583 1.00 86.81 67 ILE A CA 1
ATOM 521 C C . ILE A 1 67 ? -16.812 -9.525 24.952 1.00 86.81 67 ILE A C 1
ATOM 523 O O . ILE A 1 67 ? -17.668 -9.503 24.065 1.00 86.81 67 ILE A O 1
ATOM 527 N N . PRO A 1 68 ? -17.164 -9.729 26.239 1.00 80.62 68 PRO A N 1
ATOM 528 C CA . PRO A 1 68 ? -18.549 -9.968 26.647 1.00 80.62 68 PRO A CA 1
ATOM 529 C C . PRO A 1 68 ? -19.492 -8.791 26.327 1.00 80.62 68 PRO A C 1
ATOM 531 O O . PRO A 1 68 ? -19.426 -7.730 26.937 1.00 80.62 68 PRO A O 1
ATOM 534 N N . VAL A 1 69 ? -20.441 -8.994 25.411 1.00 66.88 69 VAL A N 1
ATOM 535 C CA . VAL A 1 69 ? -21.385 -7.942 24.968 1.00 66.88 69 VAL A CA 1
ATOM 536 C C . VAL A 1 69 ? -22.329 -7.478 26.090 1.00 66.88 69 VAL A C 1
ATOM 538 O O . VAL A 1 69 ? -22.748 -6.328 26.125 1.00 66.88 69 VAL A O 1
ATOM 541 N N . ILE A 1 70 ? -22.654 -8.362 27.037 1.00 56.81 70 ILE A N 1
ATOM 542 C CA . ILE A 1 70 ? -23.749 -8.173 28.008 1.00 56.81 70 ILE A CA 1
ATOM 543 C C . ILE A 1 70 ? -23.382 -7.195 29.149 1.00 56.81 70 ILE A C 1
ATOM 545 O O . ILE A 1 70 ? -24.248 -6.828 29.940 1.00 56.81 70 ILE A O 1
ATOM 549 N N . THR A 1 71 ? -22.133 -6.724 29.235 1.00 55.12 71 THR A N 1
ATOM 550 C CA . THR A 1 71 ? -21.657 -5.975 30.414 1.00 55.12 71 THR A CA 1
ATOM 551 C C . THR A 1 71 ? -20.863 -4.697 30.144 1.00 55.12 71 THR A C 1
ATOM 553 O O . THR A 1 71 ? -20.605 -3.977 31.105 1.00 55.12 71 THR A O 1
ATOM 556 N N . ILE A 1 72 ? -20.422 -4.409 28.913 1.00 58.75 72 ILE A N 1
ATOM 557 C CA . ILE A 1 72 ? -19.285 -3.479 28.723 1.00 58.75 72 ILE A CA 1
ATOM 558 C C . ILE A 1 72 ? -19.552 -2.351 27.723 1.00 58.75 72 ILE A C 1
ATOM 560 O O . ILE A 1 72 ? -18.989 -1.274 27.903 1.00 58.75 72 ILE A O 1
ATOM 564 N N . LEU A 1 73 ? -20.402 -2.573 26.713 1.00 64.31 73 LEU A N 1
ATOM 565 C CA . LEU A 1 73 ? -20.683 -1.586 25.672 1.00 64.31 73 LEU A CA 1
ATOM 566 C C . LEU A 1 73 ? -22.179 -1.476 25.400 1.00 64.31 73 LEU A C 1
ATOM 568 O O . LEU A 1 73 ? -22.828 -2.431 24.972 1.00 64.31 73 LEU A O 1
ATOM 572 N N . SER A 1 74 ? -22.718 -0.283 25.601 1.00 71.69 74 SER A N 1
ATOM 573 C CA . SER A 1 74 ? -23.963 0.124 24.968 1.00 71.69 74 SER A CA 1
ATOM 574 C C . SER A 1 74 ? -23.799 0.142 23.443 1.00 71.69 74 SER A C 1
ATOM 576 O O . SER A 1 74 ? -22.708 0.361 22.913 1.00 71.69 74 SER A O 1
ATOM 578 N N . THR A 1 75 ? -24.906 -0.014 22.713 1.00 75.56 75 THR A N 1
ATOM 579 C CA . THR A 1 75 ? -24.927 0.117 21.245 1.00 75.56 75 THR A CA 1
ATOM 580 C C . THR A 1 75 ? -24.303 1.437 20.774 1.00 75.56 75 THR A C 1
ATOM 582 O O . THR A 1 75 ? -23.673 1.485 19.717 1.00 75.56 75 THR A O 1
ATOM 585 N N . GLU A 1 76 ? -24.441 2.509 21.560 1.00 80.38 76 GLU A N 1
ATOM 586 C CA . GLU A 1 76 ? -23.847 3.816 21.269 1.00 80.38 76 GLU A CA 1
ATOM 587 C C . GLU A 1 76 ? -22.314 3.793 21.371 1.00 80.38 76 GLU A C 1
ATOM 589 O O . GLU A 1 76 ? -21.634 4.303 20.480 1.00 80.38 76 GLU A O 1
ATOM 594 N N . GLU A 1 77 ? -21.758 3.171 22.411 1.00 78.38 77 GLU A N 1
ATOM 595 C CA . GLU A 1 77 ? -20.309 3.054 22.613 1.00 78.38 77 GLU A CA 1
ATOM 596 C C . GLU A 1 77 ? -19.651 2.205 21.523 1.00 78.38 77 GLU A C 1
ATOM 598 O O . GLU A 1 77 ? -18.625 2.611 20.971 1.00 78.38 77 GLU A O 1
ATOM 603 N N . THR A 1 78 ? -20.271 1.084 21.138 1.00 76.62 78 THR A N 1
ATOM 604 C CA . THR A 1 78 ? -19.796 0.264 20.012 1.00 76.62 78 THR A CA 1
ATOM 605 C C . THR A 1 78 ? -19.845 1.041 18.698 1.00 76.62 78 THR A C 1
ATOM 607 O O . THR A 1 78 ? -18.884 1.016 17.934 1.00 76.62 78 THR A O 1
ATOM 610 N N . THR A 1 79 ? -20.928 1.786 18.449 1.00 81.31 79 THR A N 1
ATOM 611 C CA . THR A 1 79 ? -21.065 2.617 17.240 1.00 81.31 79 THR A CA 1
ATOM 612 C C . THR A 1 79 ? -20.004 3.717 17.200 1.00 81.31 79 THR A C 1
ATOM 614 O O . THR A 1 79 ? -19.402 3.965 16.156 1.00 81.31 79 THR A O 1
ATOM 617 N N . ARG A 1 80 ? -19.734 4.366 18.339 1.00 85.19 80 ARG A N 1
ATOM 618 C CA . ARG A 1 80 ? -18.703 5.404 18.451 1.00 85.19 80 ARG A CA 1
ATOM 619 C C . ARG A 1 80 ? -17.309 4.832 18.213 1.00 85.19 80 ARG A C 1
ATOM 621 O O . ARG A 1 80 ? -16.545 5.424 17.463 1.00 85.19 80 ARG A O 1
ATOM 628 N N . ALA A 1 81 ? -17.002 3.674 18.794 1.00 85.31 81 ALA A N 1
ATOM 629 C CA . ALA A 1 81 ? -15.719 3.011 18.602 1.00 85.31 81 ALA A CA 1
ATOM 630 C C . ALA A 1 81 ? -15.511 2.557 17.147 1.00 85.31 81 ALA A C 1
ATOM 632 O O . ALA A 1 81 ? -14.449 2.802 16.576 1.00 85.31 81 ALA A O 1
ATOM 633 N N . ALA A 1 82 ? -16.540 1.975 16.521 1.00 85.06 82 ALA A N 1
ATOM 634 C CA . ALA A 1 82 ? -16.515 1.628 15.101 1.00 85.06 82 ALA A CA 1
ATOM 635 C C . ALA A 1 82 ? -16.251 2.867 14.233 1.00 85.06 82 ALA A C 1
ATOM 637 O O . ALA A 1 82 ? -15.370 2.838 13.377 1.00 85.06 82 ALA A O 1
ATOM 638 N N . LYS A 1 83 ? -16.930 3.986 14.518 1.00 90.19 83 LYS A N 1
ATOM 639 C CA . LYS A 1 83 ? -16.705 5.255 13.818 1.00 90.19 83 LYS A CA 1
ATOM 640 C C . LYS A 1 83 ? -15.283 5.793 14.003 1.00 90.19 83 LYS A C 1
ATOM 642 O O . LYS A 1 83 ? -14.662 6.192 13.025 1.00 90.19 83 LYS A O 1
ATOM 647 N N . THR A 1 84 ? -14.739 5.765 15.221 1.00 93.50 84 THR A N 1
ATOM 648 C CA . THR A 1 84 ? -13.351 6.186 15.485 1.00 93.50 84 THR A CA 1
ATOM 649 C C . THR A 1 84 ? -12.354 5.386 14.646 1.00 93.50 84 THR A C 1
ATOM 651 O O . THR A 1 84 ? -11.416 5.961 14.087 1.00 93.50 84 THR A O 1
ATOM 654 N N . PHE A 1 85 ? -12.564 4.074 14.512 1.00 92.50 85 PHE A N 1
ATOM 655 C CA . PHE A 1 85 ? -11.743 3.242 13.637 1.00 92.50 85 PHE A CA 1
ATOM 656 C C . PHE A 1 85 ? -11.961 3.548 12.157 1.00 92.50 85 PHE A C 1
ATOM 658 O O . PHE A 1 85 ? -10.971 3.715 11.455 1.00 92.50 85 PHE A O 1
ATOM 665 N N . GLN A 1 86 ? -13.204 3.675 11.688 1.00 92.31 86 GLN A N 1
ATOM 666 C CA . GLN A 1 86 ? -13.508 4.044 10.299 1.00 92.31 86 GLN A CA 1
ATOM 667 C C . GLN A 1 86 ? -12.816 5.355 9.904 1.00 92.31 86 GLN A C 1
ATOM 669 O O . GLN A 1 86 ? -12.110 5.399 8.897 1.00 92.31 86 GLN A O 1
ATOM 674 N N . ASP A 1 87 ? -12.929 6.393 10.737 1.00 94.75 87 ASP A N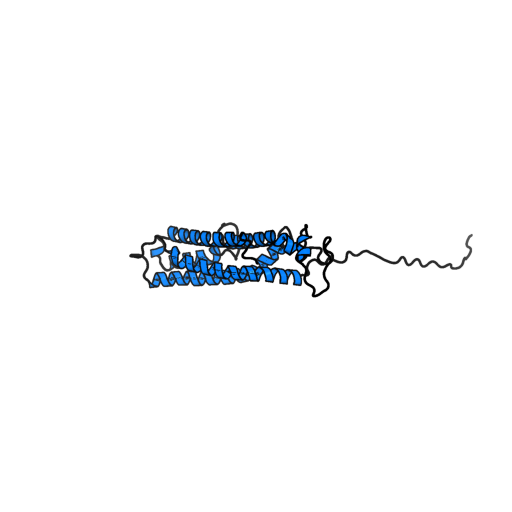 1
ATOM 675 C CA . ASP A 1 87 ? -12.278 7.684 10.505 1.00 94.75 87 ASP A CA 1
ATOM 676 C C . ASP A 1 87 ? -10.746 7.538 10.475 1.00 94.75 87 ASP A C 1
ATOM 678 O O . ASP A 1 87 ? -10.061 8.203 9.696 1.00 94.75 87 ASP A O 1
ATOM 682 N N . SER A 1 88 ? -10.179 6.667 11.318 1.00 94.81 88 SER A N 1
ATOM 683 C CA . SER A 1 88 ? -8.733 6.425 11.333 1.00 94.81 88 SER A CA 1
ATOM 684 C C . SER A 1 88 ? -8.246 5.643 10.119 1.00 94.81 88 SER A C 1
ATOM 686 O O . SER A 1 88 ? -7.236 6.010 9.525 1.00 94.81 88 SER A O 1
ATOM 688 N N . ILE A 1 89 ? -8.989 4.617 9.707 1.00 93.81 89 ILE A N 1
ATOM 689 C CA . ILE A 1 89 ? -8.724 3.825 8.504 1.00 93.81 89 ILE A CA 1
ATOM 690 C C . ILE A 1 89 ? -8.811 4.718 7.263 1.00 93.81 89 ILE A C 1
ATOM 692 O O . ILE A 1 89 ? -7.940 4.644 6.402 1.00 93.81 89 ILE A O 1
ATOM 696 N N . GLN A 1 90 ? -9.788 5.624 7.199 1.00 94.00 90 GLN A N 1
ATOM 697 C CA . GLN A 1 90 ? -9.903 6.588 6.106 1.00 94.00 90 GLN A CA 1
ATOM 698 C C . GLN A 1 90 ? -8.690 7.528 6.038 1.00 94.00 90 GLN A C 1
ATOM 700 O O . GLN A 1 90 ? -8.155 7.771 4.956 1.00 94.00 90 GLN A O 1
ATOM 705 N N . ARG A 1 91 ? -8.221 8.051 7.180 1.00 92.31 91 ARG A N 1
ATOM 706 C CA . ARG A 1 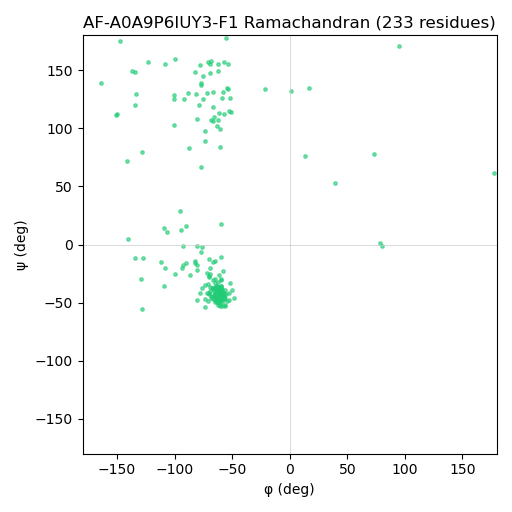91 ? -6.993 8.869 7.218 1.00 92.31 91 ARG A CA 1
ATOM 707 C C . ARG A 1 91 ? -5.761 8.069 6.797 1.00 92.31 91 ARG A C 1
ATOM 709 O O . ARG A 1 91 ? -4.909 8.604 6.091 1.00 92.31 91 ARG A O 1
ATOM 716 N N . ALA A 1 92 ? -5.690 6.808 7.209 1.00 90.69 92 ALA A N 1
ATOM 717 C CA . ALA A 1 92 ? -4.619 5.897 6.838 1.00 90.69 92 ALA A CA 1
ATOM 718 C C . ALA A 1 92 ? -4.601 5.649 5.319 1.00 90.69 92 ALA A C 1
ATOM 720 O O . ALA A 1 92 ? -3.544 5.728 4.698 1.00 90.69 92 ALA A O 1
ATOM 721 N N . GLN A 1 93 ? -5.776 5.460 4.709 1.00 90.56 93 GLN A N 1
ATOM 722 C CA . GLN A 1 93 ? -5.929 5.341 3.260 1.00 90.56 93 GLN A CA 1
ATOM 723 C C . GLN A 1 93 ? -5.455 6.595 2.528 1.00 90.56 93 GLN A C 1
ATOM 725 O O . GLN A 1 93 ? -4.657 6.501 1.604 1.00 90.56 93 GLN A O 1
ATOM 730 N N . MET A 1 94 ? -5.875 7.782 2.969 1.00 89.44 94 MET A N 1
ATOM 731 C CA . MET A 1 94 ? -5.439 9.034 2.341 1.00 89.44 94 MET A CA 1
ATOM 732 C C . MET A 1 94 ? -3.915 9.205 2.382 1.00 89.44 94 MET A C 1
ATOM 734 O O . MET A 1 94 ? -3.317 9.649 1.404 1.00 89.44 94 MET A O 1
ATOM 738 N N . ALA A 1 95 ? -3.278 8.858 3.502 1.00 87.12 95 ALA A N 1
ATOM 739 C CA . ALA A 1 95 ? -1.827 8.943 3.636 1.00 87.12 95 ALA A CA 1
ATOM 740 C C . ALA A 1 95 ? -1.096 7.913 2.767 1.00 87.12 95 ALA A C 1
ATOM 742 O O . ALA A 1 95 ? -0.085 8.236 2.139 1.00 87.12 95 ALA A O 1
ATOM 743 N N . TRP A 1 96 ? -1.636 6.698 2.693 1.00 86.44 96 TRP A N 1
ATOM 744 C CA . TRP A 1 96 ? -1.148 5.646 1.812 1.00 86.44 96 TRP A CA 1
ATOM 745 C C . TRP A 1 96 ? -1.218 6.049 0.337 1.00 86.44 96 TRP A C 1
ATOM 747 O O . TRP A 1 96 ? -0.242 5.920 -0.400 1.00 86.44 96 TRP A O 1
ATOM 757 N N . ASP A 1 97 ? -2.350 6.591 -0.100 1.00 86.81 97 ASP A N 1
ATOM 758 C CA . ASP A 1 97 ? -2.562 6.983 -1.494 1.00 86.81 97 ASP A CA 1
ATOM 759 C C . ASP A 1 97 ? -1.565 8.075 -1.927 1.00 86.81 97 ASP A C 1
ATOM 761 O O . ASP A 1 97 ? -1.034 8.050 -3.040 1.00 86.81 97 ASP A O 1
ATOM 765 N N . VAL A 1 98 ? -1.225 8.999 -1.020 1.00 86.62 98 VAL A N 1
ATOM 766 C CA . VAL A 1 98 ? -0.194 10.026 -1.251 1.00 86.62 98 VAL A CA 1
ATOM 767 C C . VAL A 1 98 ? 1.212 9.420 -1.352 1.00 86.62 98 VAL A C 1
ATOM 769 O O . VAL A 1 98 ? 2.027 9.883 -2.157 1.00 86.62 98 VAL A O 1
ATOM 772 N N . SER A 1 99 ? 1.524 8.395 -0.556 1.00 85.50 99 SER A N 1
ATOM 773 C CA . SER A 1 99 ? 2.854 7.772 -0.519 1.00 85.50 99 SER A CA 1
ATOM 774 C C . SER A 1 99 ? 3.075 6.737 -1.629 1.00 85.50 99 SER A C 1
ATOM 776 O O . SER A 1 99 ? 4.226 6.376 -1.913 1.00 85.50 99 SER A O 1
ATOM 778 N N . LEU A 1 100 ? 2.009 6.292 -2.299 1.00 88.44 100 LEU A N 1
ATOM 779 C CA . LEU A 1 100 ? 2.052 5.206 -3.270 1.00 88.44 100 LEU A CA 1
ATOM 780 C C . LEU A 1 100 ? 2.948 5.514 -4.472 1.00 88.44 100 LEU A C 1
ATOM 782 O O . LEU A 1 100 ? 3.855 4.740 -4.784 1.00 88.44 100 LEU A O 1
ATOM 786 N N . PHE A 1 101 ? 2.739 6.657 -5.130 1.00 91.75 101 PHE A N 1
ATOM 787 C CA . PHE A 1 101 ? 3.559 7.050 -6.278 1.00 91.75 101 PHE A CA 1
ATOM 788 C C . PHE A 1 101 ? 5.046 7.208 -5.911 1.00 91.75 101 PHE A C 1
ATOM 790 O O . PHE A 1 101 ? 5.873 6.579 -6.578 1.00 91.75 101 PHE A O 1
ATOM 797 N N . PRO A 1 102 ? 5.424 7.966 -4.857 1.00 91.94 102 PRO A N 1
ATOM 798 C CA . PRO A 1 102 ? 6.816 8.039 -4.413 1.00 91.94 102 PRO A CA 1
ATOM 799 C C . PRO A 1 102 ? 7.421 6.665 -4.110 1.00 91.94 102 PRO A C 1
ATOM 801 O O . PRO A 1 102 ? 8.542 6.386 -4.530 1.00 91.94 102 PRO A O 1
ATOM 804 N N . THR A 1 103 ? 6.666 5.782 -3.449 1.00 90.75 103 THR A N 1
ATOM 805 C CA . THR A 1 103 ? 7.116 4.421 -3.120 1.00 90.75 103 THR A CA 1
ATOM 806 C C . THR A 1 103 ? 7.395 3.612 -4.384 1.00 90.75 103 THR A C 1
ATOM 808 O O . THR A 1 103 ? 8.447 2.980 -4.495 1.00 90.75 103 THR A O 1
ATOM 811 N N . VAL A 1 104 ? 6.493 3.656 -5.365 1.00 92.56 104 VAL A N 1
ATOM 812 C CA . VAL A 1 104 ? 6.650 2.980 -6.661 1.00 92.56 104 VAL A CA 1
ATOM 813 C C . VAL A 1 104 ? 7.847 3.535 -7.432 1.00 92.56 104 VAL A C 1
ATOM 815 O O . VAL A 1 104 ? 8.692 2.762 -7.890 1.00 92.56 104 VAL A O 1
ATOM 818 N N . PHE A 1 105 ? 7.944 4.861 -7.548 1.00 93.69 105 PHE A N 1
ATOM 819 C CA . PHE A 1 105 ? 9.031 5.529 -8.261 1.00 93.69 105 PHE A CA 1
ATOM 820 C C . PHE A 1 105 ? 10.387 5.160 -7.658 1.00 93.69 105 PHE A C 1
ATOM 822 O O . PHE A 1 105 ? 11.305 4.748 -8.373 1.00 93.69 105 PHE A O 1
ATOM 829 N N . ASP A 1 106 ? 10.510 5.260 -6.336 1.00 93.44 106 ASP A N 1
ATOM 830 C CA . ASP A 1 106 ? 11.756 4.971 -5.636 1.00 93.44 106 ASP A CA 1
ATOM 831 C C . ASP A 1 106 ? 12.122 3.493 -5.761 1.00 93.44 106 ASP A C 1
ATOM 833 O O . ASP A 1 106 ? 13.272 3.175 -6.069 1.00 93.44 106 ASP A O 1
ATOM 837 N N . THR A 1 107 ? 11.136 2.600 -5.672 1.00 93.19 107 THR A N 1
ATOM 838 C CA . THR A 1 107 ? 11.354 1.158 -5.831 1.00 93.19 107 THR A CA 1
ATOM 839 C C . THR A 1 107 ? 11.900 0.790 -7.209 1.00 93.19 107 THR A C 1
ATOM 841 O O . THR A 1 107 ? 12.762 -0.082 -7.315 1.00 93.19 107 THR A O 1
ATOM 844 N N . ILE A 1 108 ? 11.430 1.438 -8.277 1.00 92.62 108 ILE A N 1
ATOM 845 C CA . ILE A 1 108 ? 11.897 1.143 -9.639 1.00 92.62 108 ILE A CA 1
ATOM 846 C C . ILE A 1 108 ? 13.240 1.837 -9.912 1.00 92.62 108 ILE A C 1
ATOM 848 O O . ILE A 1 108 ? 14.182 1.222 -10.419 1.00 92.62 108 ILE A O 1
ATOM 852 N N . PHE A 1 109 ? 13.347 3.126 -9.585 1.00 92.56 109 PHE A N 1
ATOM 853 C CA . PHE A 1 109 ? 14.403 3.990 -10.114 1.00 92.56 109 PHE A CA 1
ATOM 854 C C . PHE A 1 109 ? 15.479 4.381 -9.093 1.00 92.56 109 PHE A C 1
ATOM 856 O O . PHE A 1 109 ? 16.575 4.791 -9.498 1.00 92.56 109 PHE A O 1
ATOM 863 N N . LYS A 1 110 ? 15.227 4.302 -7.784 1.00 91.56 110 LYS A N 1
ATOM 864 C CA . LYS A 1 110 ? 16.197 4.702 -6.745 1.00 91.56 110 LYS A CA 1
ATOM 865 C C . LYS A 1 110 ? 16.776 3.530 -5.964 1.00 91.56 110 LYS A C 1
ATOM 867 O O . LYS A 1 110 ? 17.964 3.580 -5.651 1.00 91.56 110 LYS A O 1
ATOM 872 N N . ASP A 1 111 ? 15.996 2.495 -5.710 1.00 91.31 111 ASP A N 1
ATOM 873 C CA . ASP A 1 111 ? 16.434 1.325 -4.958 1.00 91.31 111 ASP A CA 1
ATOM 874 C C . ASP A 1 111 ? 17.194 0.332 -5.835 1.00 91.31 111 ASP A C 1
ATOM 876 O O . ASP A 1 111 ? 16.878 0.160 -7.014 1.00 91.31 111 ASP A O 1
ATOM 880 N N . GLU A 1 112 ? 18.151 -0.388 -5.252 1.00 88.94 112 GLU A N 1
ATOM 881 C CA . GLU A 1 112 ? 18.909 -1.401 -5.986 1.00 88.94 112 GLU A CA 1
ATOM 882 C C . GLU A 1 112 ? 18.116 -2.709 -6.204 1.00 88.94 112 GLU A C 1
ATOM 884 O O . GLU A 1 112 ? 17.445 -3.179 -5.282 1.00 88.94 112 GLU A O 1
ATOM 889 N N . PRO A 1 113 ? 18.209 -3.332 -7.400 1.00 90.69 113 PRO A N 1
ATOM 890 C CA . PRO A 1 113 ? 18.879 -2.813 -8.595 1.00 90.69 113 PRO A CA 1
ATOM 891 C C . PRO A 1 113 ? 18.097 -1.650 -9.229 1.00 90.69 113 PRO A C 1
ATOM 893 O O . PRO A 1 113 ? 16.889 -1.760 -9.465 1.00 90.69 113 PRO A O 1
ATOM 896 N N . LYS A 1 114 ? 18.792 -0.545 -9.519 1.00 89.56 114 LYS A N 1
ATOM 897 C CA . LYS A 1 114 ? 18.184 0.656 -10.115 1.00 89.56 114 LYS A CA 1
ATOM 898 C C . LYS A 1 114 ? 17.894 0.444 -11.597 1.00 89.56 114 LYS A C 1
ATOM 900 O O . LYS A 1 114 ? 18.817 0.219 -12.381 1.00 89.56 114 LYS A O 1
ATOM 905 N N . PHE A 1 115 ? 16.651 0.653 -12.023 1.00 89.44 115 PHE A N 1
ATOM 906 C CA . PHE A 1 115 ? 16.294 0.710 -13.445 1.00 89.44 115 PHE A CA 1
ATOM 907 C C . PHE A 1 115 ? 16.698 2.067 -14.040 1.00 89.44 115 PHE A C 1
ATOM 909 O O . PHE A 1 115 ? 15.870 2.897 -14.399 1.00 89.44 115 PHE A O 1
ATOM 916 N N . LYS A 1 116 ? 18.005 2.324 -14.118 1.00 80.06 116 LYS A N 1
ATOM 917 C CA . LYS A 1 116 ? 18.598 3.546 -14.680 1.00 80.06 116 LYS A CA 1
ATOM 918 C C . LYS A 1 116 ? 19.562 3.198 -15.818 1.00 80.06 116 LYS A C 1
ATOM 920 O O . LYS A 1 116 ? 20.076 2.090 -15.891 1.00 80.06 116 LYS A O 1
ATOM 925 N N . GLY A 1 117 ? 19.806 4.153 -16.714 1.00 67.62 117 GLY A N 1
ATOM 926 C CA . GLY A 1 117 ? 20.750 4.012 -17.832 1.00 67.62 117 GLY A CA 1
ATOM 927 C C . GLY A 1 117 ? 20.141 3.573 -19.174 1.00 67.62 117 GLY A C 1
ATOM 928 O O . GLY A 1 117 ? 18.957 3.251 -19.260 1.00 67.62 117 GLY A O 1
ATOM 929 N N . ASP A 1 118 ? 20.993 3.642 -20.204 1.00 60.16 118 ASP A N 1
ATOM 930 C CA . ASP A 1 118 ? 20.843 3.325 -21.642 1.00 60.16 118 ASP A CA 1
ATOM 931 C C . ASP A 1 118 ? 19.415 3.120 -22.179 1.00 60.16 118 ASP A C 1
ATOM 933 O O . ASP A 1 118 ? 18.965 1.997 -22.433 1.00 60.16 118 ASP A O 1
ATOM 937 N N . CYS A 1 119 ? 18.685 4.226 -22.361 1.00 58.66 119 CYS A N 1
ATOM 938 C CA . CYS A 1 119 ? 17.369 4.204 -23.011 1.00 58.66 119 CYS A CA 1
ATOM 939 C C . CYS A 1 119 ? 17.393 4.626 -24.468 1.00 58.66 119 CYS A C 1
ATOM 941 O O . CYS A 1 119 ? 16.565 4.140 -25.232 1.00 58.66 119 CYS A O 1
ATOM 943 N N . ASN A 1 120 ? 18.378 5.430 -24.857 1.00 55.69 120 ASN A N 1
ATOM 944 C CA . ASN A 1 120 ? 18.517 5.868 -26.240 1.00 55.69 120 ASN A CA 1
ATOM 945 C C . ASN A 1 120 ? 19.192 4.825 -27.145 1.00 55.69 120 ASN A C 1
ATOM 947 O O . ASN A 1 120 ? 19.019 4.881 -28.356 1.00 55.69 120 ASN A O 1
ATOM 951 N N . ASN A 1 121 ? 19.960 3.873 -26.591 1.00 64.69 121 ASN A N 1
ATOM 952 C CA . ASN A 1 121 ? 20.610 2.811 -27.370 1.00 64.69 121 ASN A CA 1
ATOM 953 C C . ASN A 1 121 ? 20.595 1.460 -26.630 1.00 64.69 121 ASN A C 1
ATOM 955 O O . ASN A 1 121 ? 21.637 0.987 -26.169 1.00 64.69 121 ASN A O 1
ATOM 959 N N . PRO A 1 122 ? 19.428 0.800 -26.510 1.00 69.75 122 PRO A N 1
ATOM 960 C CA . PRO A 1 122 ? 19.390 -0.563 -25.997 1.00 69.75 122 PRO A CA 1
ATOM 961 C C . PRO A 1 122 ? 20.326 -1.470 -26.808 1.00 69.75 122 PRO A C 1
ATOM 963 O O . PRO A 1 122 ? 20.304 -1.465 -28.037 1.00 69.75 122 PRO A O 1
ATOM 966 N N . ARG A 1 123 ? 21.127 -2.298 -26.133 1.00 75.69 123 ARG A N 1
ATOM 967 C CA . ARG A 1 123 ? 22.109 -3.169 -26.809 1.00 75.69 123 ARG A CA 1
ATOM 968 C C . ARG A 1 123 ? 21.459 -4.304 -27.601 1.00 75.69 123 ARG A C 1
ATOM 970 O O . ARG A 1 123 ? 22.050 -4.804 -28.551 1.00 75.69 123 ARG A O 1
ATOM 977 N N . LEU A 1 124 ? 20.263 -4.721 -27.184 1.00 81.25 124 LEU A N 1
ATOM 978 C CA . LEU A 1 124 ? 19.601 -5.943 -27.656 1.00 81.25 124 LEU A CA 1
ATOM 979 C C . LEU A 1 124 ? 18.353 -5.673 -28.503 1.00 81.25 124 LEU A C 1
ATOM 981 O O . LEU A 1 124 ? 17.865 -6.568 -29.195 1.00 81.25 124 LEU A O 1
ATOM 985 N N . VAL A 1 125 ? 17.836 -4.443 -28.470 1.00 81.44 125 VAL A N 1
ATOM 986 C CA . VAL A 1 125 ? 16.621 -4.041 -29.186 1.00 81.44 125 VAL A CA 1
ATOM 987 C C . VAL A 1 125 ? 16.818 -2.684 -29.845 1.00 81.44 125 VAL A C 1
ATOM 989 O O . VAL A 1 125 ? 17.574 -1.848 -29.361 1.00 81.44 125 VAL A O 1
ATOM 992 N N . LYS A 1 126 ? 16.143 -2.457 -30.972 1.00 82.25 126 LYS A N 1
ATOM 993 C CA . LYS A 1 126 ? 16.174 -1.158 -31.651 1.00 82.25 126 LYS A CA 1
ATOM 994 C C . LYS A 1 126 ? 15.067 -0.287 -31.084 1.00 82.25 126 LYS A C 1
ATOM 996 O O . LYS A 1 126 ? 13.926 -0.736 -31.028 1.00 82.25 126 LYS A O 1
ATOM 1001 N N . GLN A 1 127 ? 15.401 0.942 -30.700 1.00 81.00 127 GLN A N 1
ATOM 1002 C CA . GLN A 1 127 ? 14.390 1.907 -30.288 1.00 81.00 127 GLN A CA 1
ATOM 1003 C C . GLN A 1 127 ? 13.396 2.137 -31.437 1.00 81.00 127 GLN A C 1
ATOM 1005 O O . GLN A 1 127 ? 13.830 2.420 -32.560 1.00 81.00 127 GLN A O 1
ATOM 1010 N N . PRO A 1 128 ? 12.083 1.975 -31.198 1.00 80.88 128 PRO A N 1
ATOM 1011 C CA . PRO A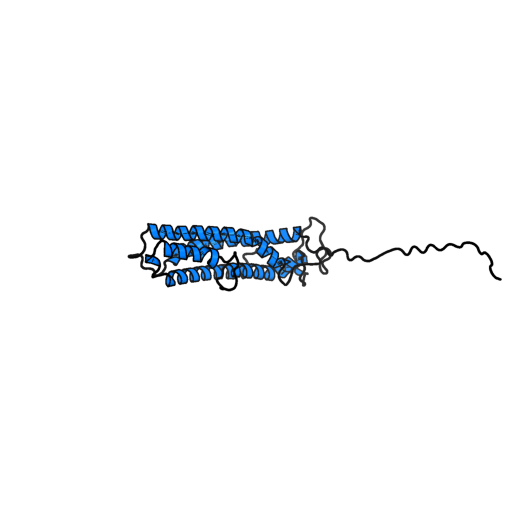 1 128 ? 11.085 2.250 -32.213 1.00 80.88 128 PRO A CA 1
ATOM 1012 C C . PRO A 1 128 ? 11.034 3.762 -32.505 1.00 80.88 128 PRO A C 1
ATOM 1014 O O . PRO A 1 128 ? 11.447 4.569 -31.665 1.00 80.88 128 PRO A O 1
ATOM 1017 N N . PRO A 1 129 ? 10.534 4.175 -33.684 1.00 82.25 129 PRO A N 1
ATOM 1018 C CA . PRO A 1 129 ? 10.289 5.584 -33.971 1.00 82.25 129 PRO A CA 1
ATOM 1019 C C . PRO A 1 129 ? 9.410 6.243 -32.900 1.00 82.25 129 PRO A C 1
ATOM 1021 O O . PRO A 1 129 ? 8.603 5.580 -32.248 1.00 82.25 129 PRO A O 1
ATOM 1024 N N . LEU A 1 130 ? 9.531 7.563 -32.750 1.00 75.25 130 LEU A N 1
ATOM 1025 C CA . LEU A 1 130 ? 8.678 8.324 -31.835 1.00 75.25 130 LEU A CA 1
ATOM 1026 C C . LEU A 1 130 ? 7.192 8.052 -32.121 1.00 75.25 130 LEU A C 1
ATOM 1028 O O . LEU A 1 130 ? 6.763 8.048 -33.274 1.00 75.25 130 LEU A O 1
ATOM 1032 N N . GLY A 1 131 ? 6.417 7.813 -31.061 1.00 76.94 131 GLY A N 1
ATOM 1033 C CA . GLY A 1 131 ? 4.993 7.476 -31.149 1.00 76.94 131 GLY A CA 1
ATOM 1034 C C . GLY A 1 131 ? 4.6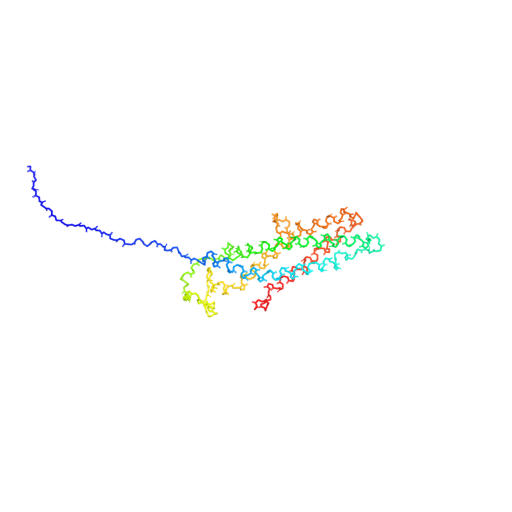88 6.012 -31.491 1.00 76.94 131 GLY A C 1
ATOM 1035 O O . GLY A 1 131 ? 3.518 5.640 -31.534 1.00 76.94 131 GLY A O 1
ATOM 1036 N N . VAL A 1 132 ? 5.703 5.169 -31.708 1.00 80.12 132 VAL A N 1
ATOM 1037 C CA . VAL A 1 132 ? 5.529 3.726 -31.918 1.00 80.12 132 VAL A CA 1
ATOM 1038 C C . VAL A 1 132 ? 5.842 2.975 -30.626 1.00 80.12 132 VAL A C 1
ATOM 1040 O O . VAL A 1 132 ? 6.899 3.148 -30.022 1.00 80.12 132 VAL A O 1
ATOM 1043 N N . ASN A 1 133 ? 4.913 2.115 -30.209 1.00 81.00 133 ASN A N 1
ATOM 1044 C CA . ASN A 1 133 ? 5.055 1.325 -28.990 1.00 81.00 133 ASN A CA 1
ATOM 1045 C C . ASN A 1 133 ? 6.140 0.250 -29.127 1.00 81.00 133 ASN A C 1
ATOM 1047 O O . ASN A 1 133 ? 6.312 -0.362 -30.183 1.00 81.00 133 ASN A O 1
ATOM 1051 N N . TRP A 1 134 ? 6.809 -0.037 -28.012 1.00 84.38 134 TRP A N 1
ATOM 1052 C CA . TRP A 1 134 ? 7.631 -1.235 -27.863 1.00 84.38 134 TRP A CA 1
ATOM 1053 C C . TRP A 1 134 ? 6.781 -2.500 -27.997 1.00 84.38 134 TRP A C 1
ATOM 1055 O O . TRP A 1 134 ? 5.606 -2.519 -27.623 1.00 84.38 134 TRP A O 1
ATOM 1065 N N . THR A 1 135 ? 7.378 -3.578 -28.500 1.00 88.31 135 THR A N 1
ATOM 1066 C CA . THR A 1 135 ? 6.689 -4.861 -28.665 1.00 88.31 135 THR A CA 1
ATOM 1067 C C . THR A 1 135 ? 7.014 -5.830 -27.529 1.00 88.31 135 THR A C 1
ATOM 1069 O O . THR A 1 135 ? 8.060 -5.744 -26.883 1.00 88.31 135 THR A O 1
ATOM 1072 N N . MET A 1 136 ? 6.163 -6.844 -27.332 1.00 88.75 136 MET A N 1
ATOM 1073 C CA . MET A 1 136 ? 6.477 -7.955 -26.420 1.00 88.75 136 MET A CA 1
ATOM 1074 C C . MET A 1 136 ? 7.746 -8.712 -26.831 1.00 88.75 136 MET A C 1
ATOM 1076 O O . MET A 1 136 ? 8.466 -9.223 -25.976 1.00 88.75 136 MET A O 1
ATOM 1080 N N . SER A 1 137 ? 8.064 -8.755 -28.130 1.00 91.75 137 SER A N 1
ATOM 1081 C CA . SER A 1 137 ? 9.327 -9.339 -28.579 1.00 91.75 137 SER A CA 1
ATOM 1082 C C . SER A 1 137 ? 10.531 -8.543 -28.081 1.00 91.75 137 SER A C 1
ATOM 1084 O O . SER A 1 137 ? 11.567 -9.159 -27.842 1.00 91.75 137 SER A O 1
ATOM 1086 N N . ASP A 1 138 ? 10.426 -7.220 -27.950 1.00 90.06 138 ASP A N 1
ATOM 1087 C CA . ASP A 1 138 ? 11.521 -6.391 -27.440 1.00 90.06 138 ASP A CA 1
ATOM 1088 C C . ASP A 1 138 ? 11.736 -6.655 -25.950 1.00 90.06 138 ASP A C 1
ATOM 1090 O O . ASP A 1 138 ? 12.863 -6.851 -25.510 1.00 90.06 138 ASP A O 1
ATOM 1094 N N . CYS A 1 139 ? 10.645 -6.782 -25.196 1.00 89.56 139 CYS A N 1
ATOM 1095 C CA . CYS A 1 139 ? 10.664 -7.183 -23.791 1.00 89.56 139 CYS A CA 1
ATOM 1096 C C . CYS A 1 139 ? 11.362 -8.540 -23.573 1.00 89.56 139 CYS A C 1
ATOM 1098 O O . CYS A 1 139 ? 12.243 -8.670 -22.728 1.00 89.56 139 CYS A O 1
ATOM 1100 N N . HIS A 1 140 ? 11.047 -9.554 -24.382 1.00 91.56 140 HIS A N 1
ATOM 1101 C CA . HIS A 1 140 ? 11.667 -10.879 -24.246 1.00 91.56 140 HIS A CA 1
ATOM 1102 C C . HIS A 1 140 ? 13.152 -10.929 -24.637 1.00 91.56 140 HIS A C 1
ATOM 1104 O O . HIS A 1 140 ? 13.841 -11.864 -24.243 1.00 91.56 140 HIS A O 1
ATOM 1110 N N . LYS A 1 141 ? 13.641 -9.962 -25.423 1.00 91.69 141 LYS A N 1
ATOM 1111 C CA . LYS A 1 141 ? 15.049 -9.893 -25.848 1.00 91.69 141 LYS A CA 1
ATOM 1112 C C . LYS A 1 141 ? 15.966 -9.268 -24.807 1.00 91.69 141 LYS A C 1
ATOM 1114 O O . LYS A 1 141 ? 17.177 -9.374 -24.954 1.00 91.69 141 LYS A O 1
ATOM 1119 N N . MET A 1 142 ? 15.415 -8.580 -23.813 1.00 89.00 142 MET A N 1
ATOM 1120 C CA . MET A 1 142 ? 16.218 -7.995 -22.747 1.00 89.00 142 MET A CA 1
ATOM 1121 C C . MET A 1 142 ? 16.685 -9.081 -21.782 1.00 89.00 142 MET A C 1
ATOM 1123 O O . MET A 1 142 ? 15.951 -10.023 -21.516 1.00 89.00 142 MET A O 1
ATOM 1127 N N . ASP A 1 143 ? 17.893 -8.932 -21.250 1.00 90.12 143 ASP A N 1
ATOM 1128 C CA . ASP A 1 143 ? 18.464 -9.813 -20.223 1.00 90.12 143 ASP A CA 1
ATOM 1129 C C . ASP A 1 143 ? 19.266 -9.036 -19.157 1.00 90.12 143 ASP A C 1
ATOM 1131 O O . ASP A 1 143 ? 19.862 -9.627 -18.256 1.00 90.12 143 ASP A O 1
ATOM 1135 N N . TYR A 1 144 ? 19.261 -7.700 -19.230 1.00 88.06 144 TYR A N 1
ATOM 1136 C CA . TYR A 1 144 ? 19.992 -6.809 -18.334 1.00 88.06 144 TYR A CA 1
ATOM 1137 C C . TYR A 1 144 ? 19.112 -5.654 -17.856 1.00 88.06 144 TYR A C 1
ATOM 1139 O O . TYR A 1 144 ? 18.236 -5.173 -18.579 1.00 88.06 144 TYR A O 1
ATOM 1147 N N . ILE A 1 145 ? 19.369 -5.193 -16.631 1.00 88.31 145 ILE A N 1
ATOM 1148 C CA . ILE A 1 145 ? 18.608 -4.112 -16.003 1.00 88.31 145 ILE A CA 1
ATOM 1149 C C . ILE A 1 145 ? 19.082 -2.762 -16.546 1.00 88.31 145 ILE A C 1
ATOM 1151 O O . ILE A 1 145 ? 20.238 -2.373 -16.387 1.00 88.31 145 ILE A O 1
ATOM 1155 N N . CYS A 1 146 ? 18.161 -2.031 -17.160 1.00 86.50 146 CYS A N 1
ATOM 1156 C CA . CYS A 1 146 ? 18.282 -0.610 -17.468 1.00 86.50 146 CYS A CA 1
ATOM 1157 C C . CYS A 1 146 ? 16.913 0.080 -17.401 1.00 86.50 146 CYS A C 1
ATOM 1159 O O . CYS A 1 146 ? 15.885 -0.571 -17.205 1.00 86.50 146 CYS A O 1
ATOM 1161 N N . GLY A 1 147 ? 16.882 1.402 -17.563 1.00 83.44 147 GLY A N 1
ATOM 1162 C CA . GLY A 1 147 ? 15.651 2.180 -17.398 1.00 83.44 147 GLY A CA 1
ATOM 1163 C C . GLY A 1 147 ? 14.654 2.094 -18.551 1.00 83.44 147 GLY A C 1
ATOM 1164 O O . GLY A 1 147 ? 13.613 2.734 -18.468 1.00 83.44 147 GLY A O 1
ATOM 1165 N N . ASN A 1 148 ? 14.952 1.377 -19.640 1.00 83.88 148 ASN A N 1
ATOM 1166 C CA . ASN A 1 148 ? 14.095 1.422 -20.826 1.00 83.88 148 ASN A CA 1
ATOM 1167 C C . ASN A 1 148 ? 12.833 0.559 -20.650 1.00 83.88 148 ASN A C 1
ATOM 1169 O O . ASN A 1 148 ? 12.852 -0.412 -19.886 1.00 83.88 148 ASN A O 1
ATOM 1173 N N . PRO A 1 149 ? 11.734 0.872 -21.364 1.00 85.44 149 PRO A N 1
ATOM 1174 C CA . PRO A 1 149 ? 10.492 0.115 -21.226 1.00 85.44 149 PRO A CA 1
ATOM 1175 C C . PRO A 1 149 ? 10.632 -1.400 -21.483 1.00 85.44 149 PRO A C 1
ATOM 1177 O O . PRO A 1 149 ? 10.048 -2.166 -20.717 1.00 85.44 149 PRO A O 1
ATOM 1180 N N . PRO A 1 150 ? 11.424 -1.881 -22.468 1.00 88.62 150 PRO A N 1
ATOM 1181 C CA . PRO A 1 150 ? 11.671 -3.315 -22.643 1.00 88.62 150 PRO A CA 1
ATOM 1182 C C . PRO A 1 150 ? 12.300 -4.002 -21.426 1.00 88.62 150 PRO A C 1
ATOM 1184 O O . PRO A 1 150 ? 11.851 -5.082 -21.053 1.00 88.62 150 PRO A O 1
ATOM 1187 N N . SER A 1 151 ? 13.305 -3.392 -20.789 1.00 90.44 151 SER A N 1
ATOM 1188 C CA . SER A 1 151 ? 13.945 -3.929 -19.578 1.00 90.44 151 SER A CA 1
ATOM 1189 C C . SER A 1 151 ? 12.953 -3.967 -18.418 1.00 90.44 151 SER A C 1
ATOM 1191 O O . SER A 1 151 ? 12.784 -5.002 -17.776 1.00 90.44 151 SER A O 1
ATOM 1193 N N . ILE A 1 152 ? 12.223 -2.872 -18.191 1.00 90.06 152 ILE A N 1
ATOM 1194 C CA . ILE A 1 152 ? 11.184 -2.806 -17.153 1.00 90.06 152 ILE A CA 1
ATOM 1195 C C . ILE A 1 152 ? 10.121 -3.890 -17.381 1.00 90.06 152 ILE A C 1
ATOM 1197 O O . ILE A 1 152 ? 9.714 -4.563 -16.437 1.00 90.06 152 ILE A O 1
ATOM 1201 N N . CYS A 1 153 ? 9.709 -4.108 -18.632 1.00 89.50 153 CYS A N 1
ATOM 1202 C CA . CYS A 1 153 ? 8.793 -5.186 -18.990 1.00 89.50 153 CYS A CA 1
ATOM 1203 C C . CYS A 1 153 ? 9.395 -6.575 -18.720 1.00 89.50 153 CYS A C 1
ATOM 1205 O O . CYS A 1 153 ? 8.720 -7.431 -18.147 1.00 89.50 153 CYS A O 1
ATOM 1207 N N . HIS A 1 154 ? 10.657 -6.808 -19.088 1.00 92.31 154 HIS A N 1
ATOM 1208 C CA . HIS A 1 154 ? 11.322 -8.095 -18.881 1.00 92.31 154 HIS A CA 1
ATOM 1209 C C . HIS A 1 154 ? 11.378 -8.466 -17.397 1.00 92.31 154 HIS A C 1
ATOM 1211 O O . HIS A 1 154 ? 11.014 -9.571 -16.994 1.00 92.31 154 HIS A O 1
ATOM 1217 N N . PHE A 1 155 ? 11.773 -7.503 -16.565 1.00 92.62 155 PHE A N 1
ATOM 1218 C CA . PHE A 1 155 ? 11.892 -7.666 -15.119 1.00 92.62 155 PHE A CA 1
ATOM 1219 C C . PHE A 1 155 ? 10.605 -7.314 -14.364 1.00 92.62 155 PHE A C 1
ATOM 1221 O O . PHE A 1 155 ? 10.623 -7.169 -13.139 1.00 92.62 155 PHE A O 1
ATOM 1228 N N . LEU A 1 156 ? 9.468 -7.231 -15.058 1.00 90.19 156 LEU A N 1
ATOM 1229 C CA . LEU A 1 156 ? 8.181 -6.885 -14.464 1.00 90.19 156 LEU A CA 1
ATOM 1230 C C . LEU A 1 156 ? 7.819 -7.755 -13.242 1.00 90.19 156 LEU A C 1
ATOM 1232 O O . LEU A 1 156 ? 7.363 -7.185 -12.251 1.00 90.19 156 LEU A O 1
ATOM 1236 N N . PRO A 1 157 ? 8.040 -9.090 -13.228 1.00 88.75 157 PRO A N 1
ATOM 1237 C CA . PRO A 1 157 ? 7.790 -9.899 -12.032 1.00 88.75 157 PRO A CA 1
ATOM 1238 C C . PRO A 1 157 ? 8.619 -9.463 -10.815 1.00 88.75 157 PRO A C 1
ATOM 1240 O O . PRO A 1 157 ? 8.093 -9.399 -9.707 1.00 88.75 157 PRO A O 1
ATOM 1243 N N . MET A 1 158 ? 9.895 -9.118 -11.020 1.00 90.94 158 MET A N 1
ATOM 1244 C CA . MET A 1 158 ? 10.780 -8.634 -9.957 1.00 90.94 158 MET A CA 1
ATOM 1245 C C . MET A 1 158 ? 10.317 -7.269 -9.444 1.00 90.94 158 MET A C 1
ATOM 1247 O O . MET A 1 158 ? 10.224 -7.071 -8.235 1.00 90.94 158 MET A O 1
ATOM 1251 N N . ILE A 1 159 ? 10.011 -6.338 -10.351 1.00 91.50 159 ILE A N 1
ATOM 1252 C CA . ILE A 1 159 ? 9.541 -4.993 -9.999 1.00 91.50 159 ILE A CA 1
ATOM 1253 C C . ILE A 1 159 ? 8.244 -5.073 -9.189 1.00 91.50 159 ILE A C 1
ATOM 1255 O O . ILE A 1 159 ? 8.147 -4.449 -8.134 1.00 91.50 159 ILE A O 1
ATOM 1259 N N . LYS A 1 160 ? 7.276 -5.884 -9.638 1.00 87.56 160 LYS A N 1
ATOM 1260 C CA . LYS A 1 160 ? 6.011 -6.105 -8.922 1.00 87.56 160 LYS A CA 1
ATOM 1261 C C . LYS A 1 160 ? 6.255 -6.594 -7.500 1.00 87.56 160 LYS A C 1
ATOM 1263 O O . LYS A 1 160 ? 5.773 -5.986 -6.553 1.00 87.56 160 LYS A O 1
ATOM 1268 N N . HIS A 1 161 ? 7.059 -7.644 -7.353 1.00 86.69 161 HIS A N 1
ATOM 1269 C CA . HIS A 1 161 ? 7.368 -8.189 -6.038 1.00 86.69 161 HIS A CA 1
ATOM 1270 C C . HIS A 1 161 ? 8.034 -7.148 -5.125 1.00 86.69 161 HIS A C 1
ATOM 1272 O O . HIS A 1 161 ? 7.636 -7.002 -3.975 1.00 86.69 161 HIS A O 1
ATOM 1278 N N . ARG A 1 162 ? 8.997 -6.370 -5.638 1.00 90.62 162 ARG A N 1
ATOM 1279 C CA . ARG A 1 162 ? 9.676 -5.322 -4.858 1.00 90.62 162 ARG A CA 1
ATOM 1280 C C . ARG A 1 162 ? 8.714 -4.239 -4.370 1.00 90.62 162 ARG A C 1
ATOM 1282 O O . ARG A 1 162 ? 8.781 -3.873 -3.200 1.00 90.62 162 ARG A O 1
ATOM 1289 N N . ILE A 1 163 ? 7.830 -3.748 -5.242 1.00 89.44 163 ILE A N 1
ATOM 1290 C CA . ILE A 1 163 ? 6.850 -2.718 -4.868 1.00 89.44 163 ILE A CA 1
ATOM 1291 C C . ILE A 1 163 ? 5.901 -3.272 -3.807 1.00 89.44 163 ILE A C 1
ATOM 1293 O O . ILE A 1 163 ? 5.726 -2.649 -2.765 1.00 89.44 163 ILE A O 1
ATOM 1297 N N . ALA A 1 164 ? 5.340 -4.462 -4.029 1.00 84.94 164 ALA A N 1
ATOM 1298 C CA . ALA A 1 164 ? 4.429 -5.070 -3.070 1.00 84.94 164 ALA A CA 1
ATOM 1299 C C . ALA A 1 164 ? 5.092 -5.301 -1.704 1.00 84.94 164 ALA A C 1
ATOM 1301 O O . ALA A 1 164 ? 4.495 -4.981 -0.682 1.00 84.94 164 ALA A O 1
ATOM 1302 N N . SER A 1 165 ? 6.339 -5.777 -1.670 1.00 85.06 165 SER A N 1
ATOM 1303 C CA . SER A 1 165 ? 7.089 -5.950 -0.422 1.00 85.06 165 SER A CA 1
ATOM 1304 C C . SER A 1 165 ? 7.296 -4.628 0.322 1.00 85.06 165 SER A C 1
ATOM 1306 O O . SER A 1 165 ? 7.133 -4.592 1.538 1.00 85.06 165 SER A O 1
ATOM 1308 N N . LYS A 1 166 ? 7.590 -3.528 -0.384 1.00 86.12 166 LYS A N 1
ATOM 1309 C CA . LYS A 1 166 ? 7.692 -2.191 0.228 1.00 86.12 166 LYS A CA 1
ATOM 1310 C C . LYS A 1 166 ? 6.371 -1.716 0.819 1.00 86.12 166 LYS A C 1
ATOM 1312 O O . LYS A 1 166 ? 6.354 -1.220 1.940 1.00 86.12 166 LYS A O 1
ATOM 1317 N N . LEU A 1 167 ? 5.281 -1.896 0.081 1.00 81.88 167 LEU A N 1
ATOM 1318 C CA . LEU A 1 167 ? 3.943 -1.558 0.556 1.00 81.88 167 LEU A CA 1
ATOM 1319 C C . LEU A 1 167 ? 3.573 -2.403 1.784 1.00 81.88 167 LEU A C 1
ATOM 1321 O O . LEU A 1 167 ? 3.102 -1.865 2.775 1.00 81.88 167 LEU A O 1
ATOM 1325 N N . ILE A 1 168 ? 3.876 -3.703 1.788 1.00 79.25 168 ILE A N 1
ATOM 1326 C CA . ILE A 1 168 ? 3.644 -4.575 2.951 1.00 79.25 168 ILE A CA 1
ATOM 1327 C C . ILE A 1 168 ? 4.399 -4.086 4.195 1.00 79.25 168 ILE A C 1
ATOM 1329 O O . ILE A 1 168 ? 3.852 -4.154 5.292 1.00 79.25 168 ILE A O 1
ATOM 1333 N N . VAL A 1 169 ? 5.625 -3.574 4.050 1.00 78.88 169 VAL A N 1
ATOM 1334 C CA . VAL A 1 169 ? 6.384 -3.013 5.183 1.00 78.88 169 VAL A CA 1
ATOM 1335 C C . VAL A 1 169 ? 5.692 -1.781 5.772 1.00 78.88 169 VAL A C 1
ATOM 1337 O O . VAL A 1 169 ? 5.656 -1.649 6.988 1.00 78.88 169 VAL A O 1
ATOM 1340 N N . GLN A 1 170 ? 5.062 -0.934 4.953 1.00 74.12 170 GLN A N 1
ATOM 1341 C CA . GLN A 1 170 ? 4.291 0.226 5.437 1.00 74.12 170 GLN A CA 1
ATOM 1342 C C . GLN A 1 170 ? 3.054 -0.174 6.270 1.00 74.12 170 GLN A C 1
ATOM 1344 O O . GLN A 1 170 ? 2.474 0.651 6.969 1.00 74.12 170 GLN A O 1
ATOM 1349 N N . LEU A 1 171 ? 2.645 -1.445 6.230 1.00 68.25 171 LEU A N 1
ATOM 1350 C CA . LEU A 1 171 ? 1.522 -1.961 7.017 1.00 68.25 171 LEU A CA 1
ATOM 1351 C C . LEU A 1 171 ? 1.918 -2.490 8.390 1.00 68.25 171 LEU A C 1
ATOM 1353 O O . LEU A 1 171 ? 1.027 -2.764 9.197 1.00 68.25 171 LEU A O 1
ATOM 1357 N N . HIS A 1 172 ? 3.208 -2.739 8.623 1.00 65.69 172 HIS A N 1
ATOM 1358 C CA . HIS A 1 172 ? 3.650 -3.529 9.762 1.00 65.69 172 HIS A CA 1
ATOM 1359 C C . HIS A 1 172 ? 4.336 -2.717 10.856 1.00 65.69 172 HIS A C 1
ATOM 1361 O O . HIS A 1 172 ? 4.935 -1.677 10.626 1.00 65.69 172 HIS A O 1
ATOM 1367 N N . THR A 1 173 ? 4.253 -3.313 12.043 1.00 51.22 173 THR A N 1
ATOM 1368 C CA . THR A 1 173 ? 4.590 -2.833 13.382 1.00 51.22 173 THR A CA 1
ATOM 1369 C C . THR A 1 173 ? 5.984 -3.223 13.852 1.00 51.22 173 THR A C 1
ATOM 1371 O O . THR A 1 173 ? 6.172 -3.448 15.052 1.00 51.22 173 THR A O 1
ATOM 1374 N N . GLU A 1 174 ? 6.963 -3.399 12.962 1.00 45.88 174 GLU A N 1
ATOM 1375 C CA . GLU A 1 174 ? 8.323 -3.479 13.498 1.00 45.88 174 GLU A CA 1
ATOM 1376 C C . GLU A 1 174 ? 8.631 -2.099 14.083 1.00 45.88 174 GLU A C 1
ATOM 1378 O O . GLU A 1 174 ? 8.711 -1.111 13.365 1.00 45.88 174 GLU A O 1
ATOM 1383 N N . LEU A 1 175 ? 8.709 -2.050 15.420 1.00 45.16 175 LEU A N 1
ATOM 1384 C CA . LEU A 1 175 ? 8.988 -0.888 16.277 1.00 45.16 175 LEU A CA 1
ATOM 1385 C C . LEU A 1 175 ? 10.356 -0.239 15.996 1.00 45.16 175 LEU A C 1
ATOM 1387 O O . LEU A 1 175 ? 10.860 0.520 16.823 1.00 45.16 175 LEU A O 1
ATOM 1391 N N . ASP A 1 176 ? 10.950 -0.532 14.848 1.00 39.44 176 ASP A N 1
ATOM 1392 C CA . ASP A 1 176 ? 12.205 0.015 14.403 1.00 39.44 176 ASP A CA 1
ATOM 1393 C C . ASP A 1 176 ? 11.915 1.132 13.398 1.00 39.44 176 ASP A C 1
ATOM 1395 O O . ASP A 1 176 ? 11.596 0.932 12.230 1.00 39.44 176 ASP A O 1
ATOM 1399 N N . GLU A 1 177 ? 12.055 2.342 13.937 1.00 41.44 177 GLU A N 1
ATOM 1400 C CA . GLU A 1 177 ? 12.289 3.592 13.218 1.00 41.44 177 GLU A CA 1
ATOM 1401 C C . GLU A 1 177 ? 11.098 4.169 12.435 1.00 41.44 177 GLU A C 1
ATOM 1403 O O . GLU A 1 177 ? 11.041 4.159 11.210 1.00 41.44 177 GLU A O 1
ATOM 1408 N N . GLY A 1 178 ? 10.190 4.805 13.187 1.00 43.06 178 GLY A N 1
ATOM 1409 C CA . GLY A 1 178 ? 9.696 6.166 12.915 1.00 43.06 178 GLY A CA 1
ATOM 1410 C C . GLY A 1 178 ? 9.449 6.554 11.456 1.00 43.06 178 GLY A C 1
ATOM 1411 O O . GLY A 1 178 ? 9.955 7.583 11.008 1.00 43.06 178 GLY A O 1
ATOM 1412 N N . ASN A 1 179 ? 8.673 5.758 10.725 1.00 49.44 179 ASN A N 1
ATOM 1413 C CA . ASN A 1 179 ? 8.207 6.114 9.395 1.00 49.44 179 ASN A CA 1
ATOM 1414 C C . ASN A 1 179 ? 6.755 6.609 9.478 1.00 49.44 179 ASN A C 1
ATOM 1416 O O . ASN A 1 179 ? 5.870 5.902 9.961 1.00 49.44 179 ASN A O 1
ATOM 1420 N N . ASP A 1 180 ? 6.498 7.809 8.957 1.00 50.75 180 ASP A N 1
ATOM 1421 C CA . ASP A 1 180 ? 5.173 8.449 8.919 1.00 50.75 180 ASP A CA 1
ATOM 1422 C C . ASP A 1 180 ? 4.117 7.630 8.140 1.00 50.75 180 ASP A C 1
ATOM 1424 O O . ASP A 1 180 ? 2.924 7.920 8.203 1.00 50.75 180 ASP A O 1
ATOM 1428 N N . SER A 1 181 ? 4.537 6.582 7.420 1.00 53.28 181 SER A N 1
ATOM 1429 C CA . SER A 1 181 ? 3.660 5.672 6.670 1.00 53.28 181 SER A CA 1
ATOM 1430 C C . SER A 1 181 ? 3.206 4.414 7.424 1.00 53.28 181 SER A C 1
ATOM 1432 O O . SER A 1 181 ? 2.421 3.659 6.857 1.00 53.28 181 SER A O 1
ATOM 1434 N N . ASP A 1 182 ? 3.633 4.188 8.676 1.00 74.69 182 ASP A N 1
ATOM 1435 C CA . ASP A 1 182 ? 3.174 3.038 9.477 1.00 74.69 182 ASP A CA 1
ATOM 1436 C C . ASP A 1 182 ? 1.678 3.165 9.817 1.00 74.69 182 ASP A C 1
ATOM 1438 O O . ASP A 1 182 ? 1.258 3.970 10.658 1.00 74.69 182 ASP A O 1
ATOM 1442 N N . ILE A 1 183 ? 0.860 2.349 9.150 1.00 79.38 183 ILE A N 1
ATOM 1443 C CA . ILE A 1 183 ? -0.598 2.356 9.303 1.00 79.38 183 ILE A CA 1
ATOM 1444 C C . ILE A 1 183 ? -1.021 2.025 10.740 1.00 79.38 183 ILE A C 1
ATOM 1446 O O . ILE A 1 183 ? -1.956 2.633 11.275 1.00 79.38 183 ILE A O 1
ATOM 1450 N N . TYR A 1 184 ? -0.346 1.086 11.399 1.00 81.44 184 TYR A N 1
ATOM 1451 C CA . TYR A 1 184 ? -0.700 0.721 12.763 1.00 81.44 184 TYR A CA 1
ATOM 1452 C C . TYR A 1 184 ? -0.281 1.805 13.747 1.00 81.44 184 TYR A C 1
ATOM 1454 O O . TYR A 1 184 ? -1.128 2.281 14.508 1.00 81.44 184 TYR A O 1
ATOM 1462 N N . ALA A 1 185 ? 0.992 2.207 13.741 1.00 81.94 185 ALA A N 1
ATOM 1463 C CA . ALA A 1 185 ? 1.515 3.135 14.740 1.00 81.94 185 ALA A CA 1
ATOM 1464 C C . ALA A 1 185 ? 0.871 4.521 14.638 1.00 81.94 185 ALA A C 1
ATOM 1466 O O . ALA A 1 185 ? 0.578 5.128 15.671 1.00 81.94 185 ALA A O 1
ATOM 1467 N N . ASN A 1 186 ? 0.596 4.995 13.419 1.00 86.00 186 ASN A N 1
ATOM 1468 C CA . ASN A 1 186 ? 0.133 6.365 13.196 1.00 86.00 186 ASN A CA 1
ATOM 1469 C C . ASN A 1 186 ? -1.396 6.500 13.154 1.00 86.00 186 ASN A C 1
ATOM 1471 O O . ASN A 1 186 ? -1.911 7.596 13.382 1.00 86.00 186 ASN A O 1
ATOM 1475 N N . TYR A 1 187 ? -2.139 5.413 12.909 1.00 91.19 187 TYR A N 1
ATOM 1476 C CA . TYR A 1 187 ? -3.596 5.487 12.736 1.00 91.19 187 TYR A CA 1
ATOM 1477 C C . TYR A 1 187 ? -4.361 4.510 13.626 1.00 91.19 187 TYR A C 1
ATOM 1479 O O . TYR A 1 187 ? -5.236 4.929 14.391 1.00 91.19 187 TYR A O 1
ATOM 1487 N N . LEU A 1 188 ? -4.063 3.213 13.559 1.00 90.88 188 LEU A N 1
ATOM 1488 C CA . LEU A 1 188 ? -4.905 2.212 14.223 1.00 90.88 188 LEU A CA 1
ATOM 1489 C C . LEU A 1 188 ? -4.658 2.132 15.731 1.00 90.88 188 LEU A C 1
ATOM 1491 O O . LEU A 1 188 ? -5.616 2.081 16.501 1.00 90.88 188 LEU A O 1
ATOM 1495 N N . LYS A 1 189 ? -3.398 2.185 16.172 1.00 90.38 189 LYS A N 1
ATOM 1496 C CA . LYS A 1 189 ? -3.056 2.220 17.596 1.00 90.38 189 LYS A CA 1
ATOM 1497 C C . LYS A 1 189 ? -3.593 3.491 18.277 1.00 90.38 189 LYS A C 1
ATOM 1499 O O . LYS A 1 189 ? -4.265 3.340 19.291 1.00 90.38 189 LYS A O 1
ATOM 1504 N N . PRO A 1 190 ? -3.413 4.716 17.742 1.00 92.88 190 PRO A N 1
ATOM 1505 C CA . PRO A 1 190 ? -4.013 5.916 18.331 1.00 92.88 190 PRO A CA 1
ATOM 1506 C C . PRO A 1 190 ? -5.545 5.873 18.397 1.00 92.88 190 PRO A C 1
ATOM 1508 O O . PRO A 1 190 ? -6.138 6.367 19.357 1.00 92.88 190 PRO A O 1
ATOM 1511 N N . ALA A 1 191 ? -6.202 5.268 17.401 1.00 94.19 191 ALA A N 1
ATOM 1512 C CA . ALA A 1 191 ? -7.648 5.053 17.432 1.00 94.19 191 ALA A CA 1
ATOM 1513 C C . ALA A 1 191 ? -8.050 4.095 18.561 1.00 94.19 191 ALA A C 1
ATOM 1515 O O . ALA A 1 191 ? -8.982 4.387 19.311 1.00 94.19 191 ALA A O 1
ATOM 1516 N N . LEU A 1 192 ? -7.310 2.995 18.726 1.00 92.31 192 LEU A N 1
ATOM 1517 C CA . LEU A 1 192 ? -7.516 2.055 19.820 1.00 92.31 192 LEU A CA 1
ATOM 1518 C C . LEU A 1 192 ? -7.289 2.713 21.190 1.00 92.31 192 LEU A C 1
ATOM 1520 O O . LEU A 1 192 ? -8.127 2.578 22.080 1.00 92.31 192 LEU A O 1
ATOM 1524 N N . ASP A 1 193 ? -6.210 3.481 21.338 1.00 92.19 193 ASP A N 1
ATOM 1525 C CA . ASP A 1 193 ? -5.885 4.224 22.561 1.00 92.19 193 ASP A CA 1
ATOM 1526 C C . ASP A 1 193 ? -6.989 5.239 22.910 1.00 92.19 193 ASP A C 1
ATOM 1528 O O . ASP A 1 193 ? -7.374 5.374 24.075 1.00 92.19 193 ASP A O 1
ATOM 1532 N N . THR A 1 194 ? -7.555 5.904 21.897 1.00 92.94 194 THR A N 1
ATOM 1533 C CA . THR A 1 194 ? -8.682 6.839 22.053 1.00 92.94 194 THR A CA 1
ATOM 1534 C C . THR A 1 194 ? -9.925 6.112 22.560 1.00 92.94 194 THR A C 1
ATOM 1536 O O . THR A 1 194 ? -10.542 6.550 23.525 1.00 92.94 194 THR A O 1
ATOM 1539 N N . ILE A 1 195 ? -10.264 4.961 21.974 1.00 89.94 195 ILE A N 1
ATOM 1540 C CA . ILE A 1 195 ? -11.417 4.155 22.399 1.00 89.94 195 ILE A CA 1
ATOM 1541 C C . ILE A 1 195 ? -11.254 3.677 23.842 1.00 89.94 195 ILE A C 1
ATOM 1543 O O . ILE A 1 195 ? -12.196 3.778 24.623 1.00 89.94 195 ILE A O 1
ATOM 1547 N N . MET A 1 196 ? -10.066 3.203 24.220 1.00 89.69 196 MET A N 1
ATOM 1548 C CA . MET A 1 196 ? -9.796 2.763 25.594 1.00 89.69 196 MET A CA 1
ATOM 1549 C C . MET A 1 196 ? -9.833 3.920 26.603 1.00 89.69 196 MET A C 1
ATOM 1551 O O . MET A 1 196 ? -10.202 3.710 27.758 1.00 89.69 196 MET A O 1
ATOM 1555 N N . THR A 1 197 ? -9.473 5.134 26.175 1.00 90.56 197 THR A N 1
ATOM 1556 C CA . THR A 1 197 ? -9.535 6.348 27.004 1.00 90.56 197 THR A CA 1
ATOM 1557 C C . THR A 1 197 ? -10.975 6.821 27.197 1.00 90.56 197 THR A C 1
ATOM 1559 O O . THR A 1 197 ? -11.390 7.088 28.325 1.00 90.56 197 THR A O 1
ATOM 1562 N N . ASP A 1 198 ? -11.749 6.879 26.113 1.00 88.38 198 ASP A N 1
ATOM 1563 C CA . ASP A 1 198 ? -13.144 7.329 26.124 1.00 88.38 198 ASP A CA 1
ATOM 1564 C C . ASP A 1 198 ? -14.082 6.306 26.778 1.00 88.38 198 ASP A C 1
ATOM 1566 O O . ASP A 1 198 ? -15.147 6.669 27.280 1.00 88.38 198 ASP A O 1
ATOM 1570 N N . GLN A 1 199 ? -13.694 5.027 26.776 1.00 85.56 199 GLN A N 1
ATOM 1571 C CA . GLN A 1 199 ? -14.467 3.911 27.320 1.00 85.56 199 GLN A CA 1
ATOM 1572 C C . GLN A 1 199 ? -13.597 3.101 28.292 1.00 85.56 199 GLN A C 1
ATOM 1574 O O . GLN A 1 199 ? -13.104 2.024 27.947 1.00 85.56 199 GLN A O 1
ATOM 1579 N N . PRO A 1 200 ? -13.417 3.570 29.543 1.00 84.19 200 PRO A N 1
ATOM 1580 C CA . PRO A 1 200 ? -12.539 2.915 30.516 1.00 84.19 200 PRO A CA 1
ATOM 1581 C C . PRO A 1 200 ? -12.907 1.454 30.810 1.00 84.19 200 PRO A C 1
ATOM 1583 O O . PRO A 1 200 ? -12.051 0.671 31.223 1.00 84.19 200 PRO A O 1
ATOM 1586 N N . SER A 1 201 ? -14.167 1.068 30.577 1.00 83.56 201 SER A N 1
ATOM 1587 C CA . SER A 1 201 ? -14.647 -0.314 30.681 1.00 83.56 201 SER A CA 1
ATOM 1588 C C . SER A 1 201 ? -13.946 -1.263 29.698 1.00 83.56 201 SER A C 1
ATOM 1590 O O . SER A 1 201 ? -13.803 -2.447 29.999 1.00 83.56 201 SER A O 1
ATOM 1592 N N . LEU A 1 202 ? -13.448 -0.758 28.565 1.00 84.88 202 LEU A N 1
ATOM 1593 C CA . LEU A 1 202 ? -12.671 -1.524 27.590 1.00 84.88 202 LEU A CA 1
ATOM 1594 C C . LEU A 1 202 ? -11.205 -1.694 27.970 1.00 84.88 202 LEU A C 1
ATOM 1596 O O . LEU A 1 202 ? -10.550 -2.599 27.454 1.00 84.88 202 LEU A O 1
ATOM 1600 N N . ASN A 1 203 ? -10.684 -0.888 28.895 1.00 85.75 203 ASN A N 1
ATOM 1601 C CA . ASN A 1 203 ? -9.272 -0.941 29.262 1.00 85.75 203 ASN A CA 1
ATOM 1602 C C . ASN A 1 203 ? -8.879 -2.304 29.866 1.00 85.75 203 ASN A C 1
ATOM 1604 O O . ASN A 1 203 ? -7.784 -2.809 29.626 1.00 85.75 203 ASN A O 1
ATOM 1608 N N . VAL A 1 204 ? -9.803 -2.971 30.572 1.00 89.00 204 VAL A N 1
ATOM 1609 C CA . VAL A 1 204 ? -9.571 -4.331 31.099 1.00 89.00 204 VAL A CA 1
ATOM 1610 C C . VAL A 1 204 ? -9.437 -5.389 29.989 1.00 89.00 204 VAL A C 1
ATOM 1612 O O . VAL A 1 204 ? -8.928 -6.478 30.244 1.00 89.00 204 VAL A O 1
ATOM 1615 N N . PHE A 1 205 ? -9.842 -5.060 28.757 1.00 89.81 205 PHE A N 1
ATOM 1616 C CA . PHE A 1 205 ? -9.722 -5.893 27.555 1.00 89.81 205 PHE A CA 1
ATOM 1617 C C . PHE A 1 205 ? -8.643 -5.400 26.585 1.00 89.81 205 PHE A C 1
ATOM 1619 O O . PHE A 1 205 ? -8.566 -5.914 25.470 1.00 89.81 205 PHE A O 1
ATOM 1626 N N . SER A 1 206 ? -7.787 -4.454 26.988 1.00 88.69 206 SER A N 1
ATOM 1627 C CA . SER A 1 206 ? -6.735 -3.884 26.131 1.00 88.69 206 SER A CA 1
ATOM 1628 C C . SER A 1 206 ? -5.913 -4.964 25.410 1.00 88.69 206 SER A C 1
ATOM 1630 O O . SER A 1 206 ? -5.756 -4.917 24.191 1.00 88.69 206 SER A O 1
ATOM 1632 N N . GLY A 1 207 ? -5.487 -6.014 26.125 1.00 88.50 207 GLY A N 1
ATOM 1633 C CA . GLY A 1 207 ? -4.741 -7.126 25.525 1.00 88.50 207 GLY A CA 1
ATOM 1634 C C . GLY A 1 207 ? -5.514 -7.881 24.434 1.00 88.50 207 GLY A C 1
ATOM 1635 O O . GLY A 1 207 ? -4.934 -8.230 23.408 1.00 88.50 207 GLY A O 1
ATOM 1636 N N . ALA A 1 208 ? -6.822 -8.091 24.617 1.00 91.19 208 ALA A N 1
ATOM 1637 C CA . ALA A 1 208 ? -7.672 -8.732 23.614 1.00 91.19 208 ALA A CA 1
ATOM 1638 C C . ALA A 1 208 ? -7.882 -7.824 22.394 1.00 91.19 208 ALA A C 1
ATOM 1640 O O . ALA A 1 208 ? -7.769 -8.290 21.265 1.00 91.19 208 ALA A O 1
ATOM 1641 N N . LEU A 1 209 ? -8.110 -6.525 22.607 1.00 89.56 209 LEU A N 1
ATOM 1642 C CA . LEU A 1 209 ? -8.287 -5.553 21.525 1.00 89.56 209 LEU A CA 1
ATOM 1643 C C . LEU A 1 209 ? -7.025 -5.414 20.663 1.00 89.56 209 LEU A C 1
ATOM 1645 O O . LEU A 1 209 ? -7.114 -5.474 19.438 1.00 89.56 209 LEU A O 1
ATOM 1649 N N . HIS A 1 210 ? -5.846 -5.293 21.285 1.00 89.81 210 HIS A N 1
ATOM 1650 C CA . HIS A 1 210 ? -4.573 -5.296 20.557 1.00 89.81 210 HIS A CA 1
ATOM 1651 C C . HIS A 1 210 ? -4.344 -6.623 19.823 1.00 89.81 210 HIS A C 1
ATOM 1653 O O . HIS A 1 210 ? -3.919 -6.617 18.669 1.00 89.81 210 HIS A O 1
ATOM 1659 N N . GLY A 1 211 ? -4.658 -7.758 20.458 1.00 88.69 211 GLY A N 1
ATOM 1660 C CA . GLY A 1 211 ? -4.559 -9.079 19.832 1.00 88.69 211 GLY A CA 1
ATOM 1661 C C . GLY A 1 211 ? -5.440 -9.212 18.587 1.00 88.69 211 GLY A C 1
ATOM 1662 O O . GLY A 1 211 ? -4.952 -9.611 17.529 1.00 88.69 211 GLY A O 1
ATOM 1663 N N . ASN A 1 212 ? -6.706 -8.807 18.687 1.00 91.44 212 ASN A N 1
ATOM 1664 C CA . ASN A 1 212 ? -7.654 -8.825 17.575 1.00 91.44 212 ASN A CA 1
ATOM 1665 C C . ASN A 1 212 ? -7.203 -7.890 16.445 1.00 91.44 212 ASN A C 1
ATOM 1667 O O . ASN A 1 212 ? -7.207 -8.292 15.284 1.00 91.44 212 ASN A O 1
ATOM 1671 N N . LEU A 1 213 ? -6.754 -6.672 16.769 1.00 89.88 213 LEU A N 1
ATOM 1672 C CA . LEU A 1 213 ? -6.246 -5.720 15.778 1.00 89.88 213 LEU A CA 1
ATOM 1673 C C . LEU A 1 213 ? -5.019 -6.265 15.030 1.00 89.88 213 LEU A C 1
ATOM 1675 O O . LEU A 1 213 ? -4.960 -6.178 13.804 1.00 89.88 213 LEU A O 1
ATOM 1679 N N . ASN A 1 214 ? -4.080 -6.894 15.739 1.00 87.38 214 ASN A N 1
ATOM 1680 C CA . ASN A 1 214 ? -2.918 -7.536 15.121 1.00 87.38 214 ASN A CA 1
ATOM 1681 C C . ASN A 1 214 ? -3.327 -8.692 14.197 1.00 87.38 214 ASN A C 1
ATOM 1683 O O . ASN A 1 214 ? -2.796 -8.821 13.095 1.00 87.38 214 ASN A O 1
ATOM 1687 N N . GLN A 1 215 ? -4.297 -9.515 14.605 1.00 89.88 215 GLN A N 1
ATOM 1688 C CA . GLN A 1 215 ? -4.805 -10.608 13.772 1.00 89.88 215 GLN A CA 1
ATOM 1689 C C . GLN A 1 215 ? -5.535 -10.099 12.520 1.00 89.88 215 GLN A C 1
ATOM 1691 O O . GLN A 1 215 ? -5.405 -10.686 11.439 1.00 89.88 215 GLN A O 1
ATOM 1696 N N . ILE A 1 216 ? -6.286 -9.002 12.647 1.00 90.38 216 ILE A N 1
ATOM 1697 C CA . ILE A 1 216 ? -6.911 -8.317 11.514 1.00 90.38 216 ILE A CA 1
ATOM 1698 C C . ILE A 1 216 ? -5.825 -7.874 10.532 1.00 90.38 216 ILE A C 1
ATOM 1700 O O . ILE A 1 216 ? -5.882 -8.259 9.366 1.00 90.38 216 ILE A O 1
ATOM 1704 N N . LEU A 1 217 ? -4.805 -7.150 10.999 1.00 86.94 217 LEU A N 1
ATOM 1705 C CA . LEU A 1 217 ? -3.702 -6.681 10.156 1.00 86.94 217 LEU A CA 1
ATOM 1706 C C . LEU A 1 217 ? -2.954 -7.817 9.463 1.00 86.94 217 LEU A C 1
ATOM 1708 O O . LEU A 1 217 ? -2.670 -7.727 8.270 1.00 86.94 217 LEU A O 1
ATOM 1712 N N . GLU A 1 218 ? -2.699 -8.916 10.168 1.00 86.50 218 GLU A N 1
ATOM 1713 C CA . GLU A 1 218 ? -2.067 -10.096 9.582 1.00 86.50 218 GLU A CA 1
ATOM 1714 C C . GLU A 1 218 ? -2.950 -10.736 8.496 1.00 86.50 218 GLU A C 1
ATOM 1716 O O . GLU A 1 218 ? -2.461 -11.176 7.455 1.00 86.50 218 GLU A O 1
ATOM 1721 N N . THR A 1 219 ? -4.274 -10.727 8.670 1.00 88.75 219 THR A N 1
ATOM 1722 C CA . THR A 1 219 ? -5.213 -11.173 7.627 1.00 88.75 219 THR A CA 1
ATOM 1723 C C . THR A 1 219 ? -5.100 -10.299 6.380 1.00 88.75 219 THR A C 1
ATOM 1725 O O . THR A 1 219 ? -4.999 -10.822 5.266 1.00 88.75 219 THR A O 1
ATOM 1728 N N . VAL A 1 220 ? -5.070 -8.974 6.547 1.00 85.69 220 VAL A N 1
ATOM 1729 C CA . VAL A 1 220 ? -4.984 -8.060 5.401 1.00 85.69 220 VAL A CA 1
ATOM 1730 C C . VAL A 1 220 ? -3.608 -8.133 4.717 1.00 85.69 220 VAL A C 1
ATOM 1732 O O . VAL A 1 220 ? -3.522 -8.139 3.486 1.00 85.69 220 VAL 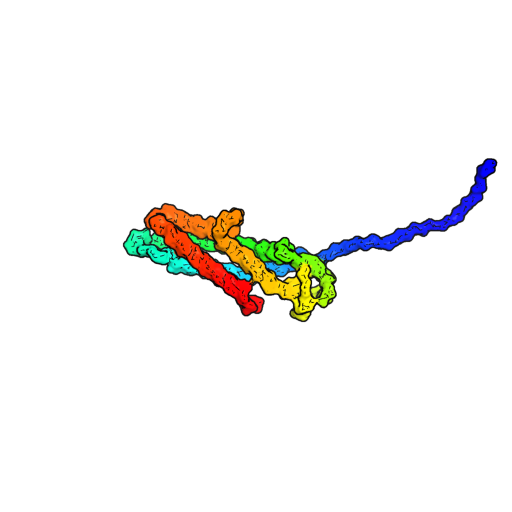A O 1
ATOM 1735 N N . ARG A 1 221 ? -2.527 -8.314 5.485 1.00 83.19 221 ARG A N 1
ATOM 1736 C CA . ARG A 1 221 ? -1.173 -8.584 4.971 1.00 83.19 221 ARG A CA 1
ATOM 1737 C C . ARG A 1 221 ? -1.130 -9.828 4.089 1.00 83.19 221 ARG A C 1
ATOM 1739 O O . ARG A 1 221 ? -0.536 -9.804 3.006 1.00 83.19 221 ARG A O 1
ATOM 1746 N N . ASN A 1 222 ? -1.742 -10.918 4.543 1.00 84.50 222 ASN A N 1
ATOM 1747 C CA . ASN A 1 222 ? -1.775 -12.169 3.790 1.00 84.50 222 ASN A CA 1
ATOM 1748 C C . ASN A 1 222 ? -2.518 -12.003 2.457 1.00 84.50 222 ASN A C 1
ATOM 1750 O O . ASN A 1 222 ? -2.078 -12.549 1.445 1.00 84.50 222 ASN A O 1
ATOM 1754 N N . HIS A 1 223 ? -3.568 -11.176 2.420 1.00 82.56 223 HIS A N 1
ATOM 1755 C CA . HIS A 1 223 ? -4.273 -10.838 1.183 1.00 82.56 223 HIS A CA 1
ATOM 1756 C C . HIS A 1 223 ? -3.372 -10.096 0.180 1.00 82.56 223 HIS A C 1
ATOM 1758 O O . HIS A 1 223 ? -3.281 -10.486 -0.985 1.00 82.56 223 HIS A O 1
ATOM 1764 N N . LEU A 1 224 ? -2.628 -9.081 0.631 1.00 76.81 224 LEU A N 1
ATOM 1765 C CA . LEU A 1 224 ? -1.676 -8.357 -0.224 1.00 76.81 224 LEU A CA 1
ATOM 1766 C C . LEU A 1 224 ? -0.509 -9.226 -0.693 1.00 76.81 224 LEU A C 1
ATOM 1768 O O . LEU A 1 22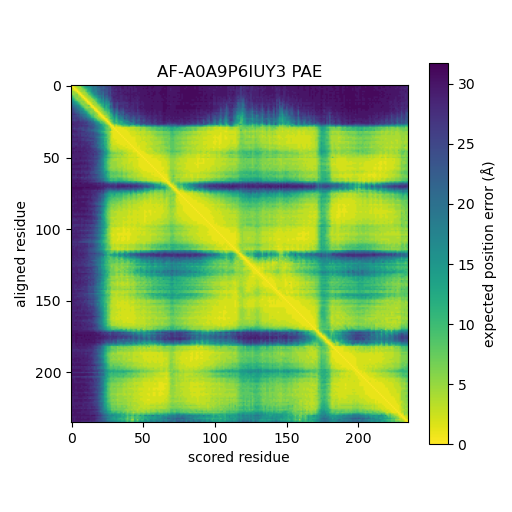4 ? -0.068 -9.123 -1.837 1.00 76.81 224 LEU A O 1
ATOM 1772 N N . THR A 1 225 ? -0.026 -10.114 0.172 1.00 78.44 225 THR A N 1
ATOM 1773 C CA . THR A 1 225 ? 1.031 -11.066 -0.180 1.00 78.44 225 THR A CA 1
ATOM 1774 C C . THR A 1 225 ? 0.546 -12.042 -1.252 1.00 78.44 225 THR A C 1
ATOM 1776 O O . THR A 1 225 ? 1.269 -12.319 -2.210 1.00 78.44 225 THR A O 1
ATOM 1779 N N . ALA A 1 226 ? -0.686 -12.544 -1.135 1.00 80.88 226 ALA A N 1
ATOM 1780 C CA . ALA A 1 226 ? -1.290 -13.400 -2.151 1.00 80.88 226 ALA A CA 1
ATOM 1781 C C . ALA A 1 226 ? -1.425 -12.663 -3.492 1.00 80.88 226 ALA A C 1
ATOM 1783 O O . ALA A 1 226 ? -1.010 -13.196 -4.521 1.00 80.88 226 ALA A O 1
ATOM 1784 N N . PHE A 1 227 ? -1.896 -11.414 -3.468 1.00 74.94 227 PHE A N 1
ATOM 1785 C CA . PHE A 1 227 ? -1.979 -10.563 -4.652 1.00 74.94 227 PHE A CA 1
ATOM 1786 C C . PHE A 1 227 ? -0.616 -10.366 -5.342 1.00 74.94 227 PHE A C 1
ATOM 1788 O O . PHE A 1 227 ? -0.491 -10.519 -6.558 1.00 74.94 227 PHE A O 1
ATOM 1795 N N . ALA A 1 228 ? 0.432 -10.067 -4.569 1.00 69.25 228 ALA A N 1
ATOM 1796 C CA . ALA A 1 228 ? 1.785 -9.867 -5.092 1.00 69.25 228 ALA A CA 1
ATOM 1797 C C . ALA A 1 228 ? 2.327 -11.103 -5.829 1.00 69.25 228 ALA A C 1
ATOM 1799 O O . ALA A 1 228 ? 3.127 -10.984 -6.762 1.00 69.25 228 ALA A O 1
ATOM 1800 N N . ASN A 1 229 ? 1.887 -12.288 -5.405 1.00 71.62 229 ASN A N 1
ATOM 1801 C CA . ASN A 1 229 ? 2.318 -13.572 -5.941 1.00 71.62 229 ASN A CA 1
ATOM 1802 C C . ASN A 1 229 ? 1.409 -14.097 -7.069 1.00 71.62 229 ASN A C 1
ATOM 1804 O O . ASN A 1 229 ? 1.837 -14.959 -7.845 1.00 71.62 229 ASN A O 1
ATOM 1808 N N . ASP A 1 230 ? 0.184 -13.582 -7.204 1.00 74.00 230 ASP A N 1
ATOM 1809 C CA . ASP A 1 230 ? -0.761 -14.000 -8.237 1.00 74.00 230 ASP A CA 1
ATOM 1810 C C . ASP A 1 230 ? -0.456 -13.328 -9.585 1.00 74.00 230 ASP A C 1
ATOM 1812 O O . ASP A 1 230 ? -0.706 -12.147 -9.823 1.00 74.00 230 ASP A O 1
ATOM 1816 N N . ARG A 1 231 ? 0.060 -14.118 -10.533 1.00 59.59 231 ARG A N 1
ATOM 1817 C CA . ARG A 1 231 ? 0.406 -13.645 -11.884 1.00 59.59 231 ARG A CA 1
ATOM 1818 C C . ARG A 1 231 ? -0.811 -13.297 -12.749 1.00 59.59 231 ARG A C 1
ATOM 1820 O O . ARG A 1 231 ? -0.625 -12.730 -13.827 1.00 59.59 231 ARG A O 1
ATOM 1827 N N . THR A 1 232 ? -2.025 -13.668 -12.344 1.00 64.19 232 THR A N 1
ATOM 1828 C CA . THR A 1 232 ? -3.243 -13.486 -13.149 1.00 64.19 232 THR A CA 1
ATOM 1829 C C . THR A 1 232 ? -3.900 -12.124 -12.959 1.00 64.19 232 THR A C 1
ATOM 1831 O O . THR A 1 232 ? -4.499 -11.625 -13.908 1.00 64.19 232 THR A O 1
ATOM 1834 N N . GLN A 1 233 ? -3.705 -11.479 -11.808 1.00 60.19 233 GLN A N 1
ATOM 1835 C CA . GLN A 1 233 ? -4.361 -10.207 -11.462 1.00 60.19 233 GLN A CA 1
ATOM 1836 C C . GLN A 1 233 ? -3.699 -8.970 -12.081 1.00 60.19 233 GLN A C 1
ATOM 1838 O O . GLN A 1 233 ? -4.162 -7.845 -11.927 1.00 60.19 233 GLN A O 1
ATOM 1843 N N . TRP A 1 234 ? -2.611 -9.181 -12.818 1.00 57.16 234 TRP A N 1
ATOM 1844 C CA . TRP A 1 234 ? -1.834 -8.129 -13.465 1.00 57.16 234 TRP A CA 1
ATOM 1845 C C . TRP A 1 234 ? -1.962 -8.107 -14.992 1.00 57.16 234 TRP A C 1
ATOM 1847 O O . TRP A 1 234 ? -1.103 -7.522 -15.661 1.00 57.16 234 TRP A O 1
ATOM 1857 N N . LYS A 1 235 ? -2.950 -8.822 -15.534 1.00 50.56 235 LYS A N 1
ATOM 1858 C CA . LYS A 1 235 ? -3.258 -8.845 -16.966 1.00 50.56 235 LYS A CA 1
ATOM 1859 C C . LYS A 1 235 ? -4.151 -7.677 -17.366 1.00 50.56 235 LYS A C 1
ATOM 1861 O O . LYS A 1 235 ? -4.936 -7.206 -16.517 1.00 50.56 235 LYS A O 1
#

Organism: NCBI:txid1440133